Protein AF-A0A2V2BWN9-F1 (afdb_monomer_lite)

Foldseek 3Di:
DDDDDDDDDDDDPPDPPPLDELVRLLVVLVVQVVVDDVSNLVSLVVNLVSLQVNLVVVQPDPVLLALDDDSSLVNVLSSLVSVRDHDHALSSVLSSHLLSSLLVVCVVPVCVLVVCVVVQVAGPNDHDDLCSNLSNCLSNVVLVCLLPRDLVNLPDPCPVVPSVVSLLVSLVVDPPLVSSLSSLVSNLVSCVVVVPCVVVNVSSVVSNVVSVVVVVVVVVVD

pLDDT: mean 84.91, std 15.5, range [30.23, 97.94]

Sequence (222 aa):
MKKIISIISALAIAAGAFAKNITELRTEFEVEYKKGWSETVAFMNANSADIKAAWDSYKTTADAKKSDYILDRRIFSIAYCAGQELTGSDWVLCCLHTETWARAKIADNPTFYDELKAGGWVVEGNKMTQSQISSAAYAAKDFNYFESAPVEAYDFYWGNGEVFRFFASNLLAMADVSKAKEICNKIETSLLLRGNKESTLKQVQGLSKALTARLLDAKLAK

Secondary structure (DSSP, 8-state):
---------S----S---PPPHHHHHHHHHHHHTT-HHHHHHHHHHTHHHHHHHHHHHTTSSGGG--S--HHHHHHHHHHHTT------HHHHHHH-HHHHHHHHHHH-TTHHHHHHHTTSEETTEEPPHHHHHHHHHHHT-TTHHHH--GGGG----TTSHHHHHHHHHHHH-S-HHHHHHHHHHHHHHHHHH-S-HHHHHHHHHHHHHHHHHHHHHHHT-

Structure (mmCIF, N/CA/C/O backbone):
data_AF-A0A2V2BWN9-F1
#
_entry.id   AF-A0A2V2BWN9-F1
#
loop_
_atom_site.group_PDB
_atom_site.id
_atom_site.type_symbol
_atom_site.label_atom_id
_atom_site.label_alt_id
_atom_site.label_comp_id
_atom_site.label_asym_id
_atom_site.label_entity_id
_at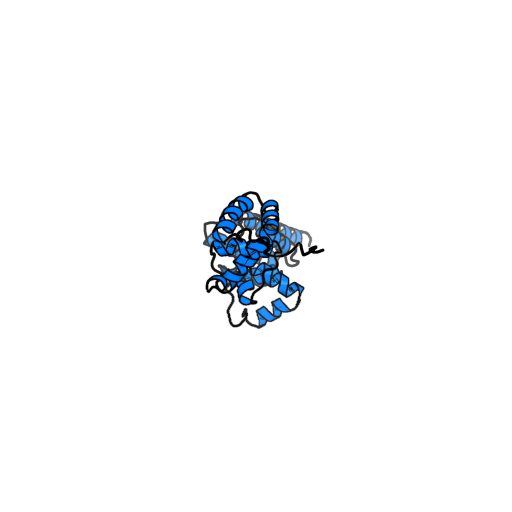om_site.label_seq_id
_atom_site.pdbx_PDB_ins_code
_atom_site.Cartn_x
_atom_site.Cartn_y
_atom_site.Cartn_z
_atom_site.occupancy
_atom_site.B_iso_or_equiv
_atom_site.auth_seq_id
_atom_site.auth_comp_id
_atom_site.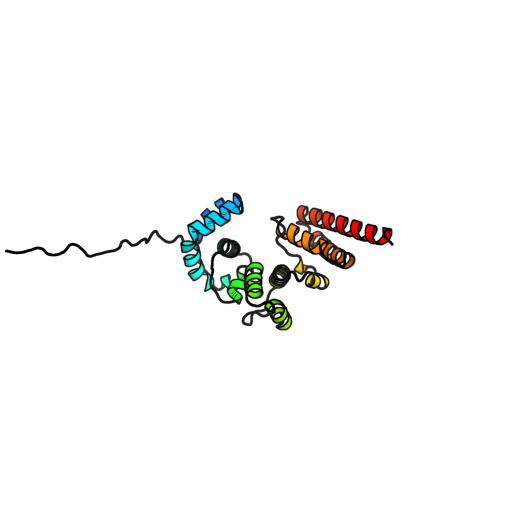auth_asym_id
_atom_site.auth_atom_id
_atom_site.pdbx_PDB_model_num
ATOM 1 N N . MET A 1 1 ? 13.976 -2.192 -75.717 1.00 31.59 1 MET A N 1
ATOM 2 C CA . MET A 1 1 ? 14.093 -3.389 -74.851 1.00 31.59 1 MET A CA 1
ATOM 3 C C . MET A 1 1 ? 14.677 -2.980 -73.510 1.00 31.59 1 MET A C 1
ATOM 5 O O . MET A 1 1 ? 15.777 -2.458 -73.533 1.00 31.59 1 MET A O 1
ATOM 9 N N . LYS A 1 2 ? 13.971 -3.308 -72.411 1.00 30.23 2 LYS A N 1
ATOM 10 C CA . LYS A 1 2 ? 14.479 -3.529 -71.035 1.00 30.23 2 LYS A CA 1
ATOM 11 C C . LYS A 1 2 ? 15.130 -2.287 -70.370 1.00 30.23 2 LYS A C 1
ATOM 13 O O . LYS A 1 2 ? 16.108 -1.766 -70.868 1.00 30.23 2 LYS A O 1
ATOM 18 N N . LYS A 1 3 ? 14.704 -1.787 -69.206 1.00 33.59 3 LYS A N 1
ATOM 19 C CA . LYS A 1 3 ? 14.308 -2.497 -67.981 1.00 33.59 3 LYS A CA 1
ATOM 20 C C . LYS A 1 3 ? 13.380 -1.614 -67.127 1.00 33.59 3 LYS A C 1
ATOM 22 O O . LYS A 1 3 ? 13.782 -0.543 -66.695 1.00 33.59 3 LYS A O 1
ATOM 27 N N . ILE A 1 4 ? 12.179 -2.112 -66.844 1.00 44.72 4 ILE A N 1
ATOM 28 C CA . ILE A 1 4 ? 11.457 -1.835 -65.597 1.00 44.72 4 ILE A CA 1
ATOM 29 C C . ILE A 1 4 ? 12.029 -2.829 -64.591 1.00 44.72 4 ILE A C 1
ATOM 31 O O . ILE A 1 4 ? 11.791 -4.012 -64.806 1.00 44.72 4 ILE A O 1
ATOM 35 N N . ILE A 1 5 ? 12.773 -2.400 -63.562 1.00 41.50 5 ILE A N 1
ATOM 36 C CA . ILE A 1 5 ? 13.029 -3.205 -62.349 1.00 41.50 5 ILE A CA 1
ATOM 37 C C . ILE A 1 5 ? 13.190 -2.276 -61.126 1.00 41.50 5 ILE A C 1
ATOM 39 O O . ILE A 1 5 ? 14.210 -1.614 -60.966 1.00 41.50 5 ILE A O 1
ATOM 43 N N . SER A 1 6 ? 12.138 -2.293 -60.305 1.00 38.19 6 SER A N 1
ATOM 44 C CA . SER A 1 6 ? 12.091 -2.291 -58.832 1.00 38.19 6 SER A CA 1
ATOM 45 C C . SER A 1 6 ? 12.644 -1.114 -58.017 1.00 38.19 6 SER A C 1
ATOM 47 O O . SER A 1 6 ? 13.818 -1.045 -57.666 1.00 38.19 6 SER A O 1
ATOM 49 N N . ILE A 1 7 ? 11.695 -0.287 -57.568 1.00 43.75 7 ILE A N 1
ATOM 50 C CA . ILE A 1 7 ? 11.684 0.339 -56.238 1.00 43.75 7 ILE A CA 1
ATOM 51 C C . ILE A 1 7 ? 11.622 -0.782 -55.177 1.00 43.75 7 ILE A C 1
ATOM 53 O O . ILE A 1 7 ? 11.060 -1.845 -55.442 1.00 43.75 7 ILE A O 1
ATOM 57 N N . ILE A 1 8 ? 12.106 -0.478 -53.966 1.00 45.78 8 ILE A N 1
ATOM 58 C CA . ILE A 1 8 ? 12.032 -1.243 -52.706 1.00 45.78 8 ILE A CA 1
ATOM 59 C C . ILE A 1 8 ? 13.224 -2.182 -52.477 1.00 45.78 8 ILE A C 1
ATOM 61 O O . ILE A 1 8 ? 13.239 -3.313 -52.957 1.00 45.78 8 ILE A O 1
ATOM 65 N N . SER A 1 9 ? 14.179 -1.738 -51.648 1.00 37.38 9 SER A N 1
ATOM 66 C CA . SER A 1 9 ? 14.534 -2.395 -50.372 1.00 37.38 9 SER A CA 1
ATOM 67 C C . SER A 1 9 ? 15.753 -1.757 -49.696 1.00 37.38 9 SER A C 1
ATOM 69 O O . SER A 1 9 ? 16.689 -1.343 -50.370 1.00 37.38 9 SER A O 1
ATOM 71 N N . ALA A 1 10 ? 15.738 -1.832 -48.360 1.00 39.84 10 ALA A N 1
ATOM 72 C CA . ALA A 1 10 ? 16.801 -1.568 -47.383 1.00 39.84 10 ALA A CA 1
ATOM 73 C C . ALA A 1 10 ? 16.927 -0.108 -46.908 1.00 39.84 10 ALA A C 1
ATOM 75 O O . ALA A 1 10 ? 17.304 0.775 -47.660 1.00 39.84 10 ALA A O 1
ATOM 76 N N . LEU A 1 11 ? 16.662 0.239 -45.653 1.00 41.25 11 LEU A N 1
ATOM 77 C CA . LEU A 1 11 ? 16.298 -0.529 -44.467 1.00 41.25 11 LEU A CA 1
ATOM 78 C C . LEU A 1 11 ? 15.526 0.437 -43.573 1.00 41.25 11 LEU A C 1
ATOM 80 O O . LEU A 1 11 ? 15.868 1.614 -43.471 1.00 41.25 11 LEU A O 1
ATOM 84 N N . ALA A 1 12 ? 14.486 -0.083 -42.941 1.00 40.97 12 ALA A N 1
ATOM 85 C CA . ALA A 1 12 ? 13.791 0.565 -41.857 1.00 40.97 12 ALA A CA 1
ATOM 86 C C . ALA A 1 12 ? 14.796 1.144 -40.844 1.00 40.97 12 ALA A C 1
ATOM 88 O O . ALA A 1 12 ? 15.318 0.427 -39.995 1.00 40.97 12 ALA A O 1
ATOM 89 N N . ILE A 1 13 ? 14.985 2.462 -40.869 1.00 42.56 13 ILE A N 1
ATOM 90 C CA . ILE A 1 13 ? 15.255 3.230 -39.653 1.00 42.56 13 ILE A CA 1
ATOM 91 C C . ILE A 1 13 ? 13.907 3.270 -38.918 1.00 42.56 13 ILE A C 1
ATOM 93 O O . ILE A 1 13 ? 13.234 4.292 -38.826 1.00 42.56 13 ILE A O 1
ATOM 97 N N . ALA A 1 14 ? 13.420 2.089 -38.534 1.00 39.25 14 ALA A N 1
ATOM 98 C CA . ALA A 1 14 ? 12.237 1.941 -37.717 1.00 39.25 14 ALA A CA 1
ATOM 99 C C . ALA A 1 14 ? 12.602 2.505 -36.356 1.00 39.25 14 ALA A C 1
ATOM 101 O O . ALA A 1 14 ? 13.405 1.890 -35.669 1.00 39.25 14 ALA A O 1
ATOM 102 N N . ALA A 1 15 ? 12.052 3.674 -36.024 1.00 38.78 15 ALA A N 1
ATOM 103 C CA . ALA A 1 15 ? 11.622 4.071 -34.683 1.00 38.78 15 ALA A CA 1
ATOM 104 C C . ALA A 1 15 ? 12.547 3.728 -33.494 1.00 38.78 15 ALA A C 1
ATOM 106 O O . ALA A 1 15 ? 12.084 3.632 -32.365 1.00 38.78 15 ALA A O 1
ATOM 107 N N . GLY A 1 16 ? 13.853 3.602 -33.715 1.00 41.16 16 GLY A N 1
ATOM 108 C CA . GLY A 1 16 ? 14.875 3.553 -32.683 1.00 41.16 16 GLY A CA 1
ATOM 109 C C . GLY A 1 16 ? 15.192 4.970 -32.237 1.00 41.16 16 GLY A C 1
ATOM 110 O O . GLY A 1 16 ? 16.346 5.385 -32.279 1.00 41.16 16 GLY A O 1
ATOM 111 N N . ALA A 1 17 ? 14.167 5.743 -31.866 1.00 47.19 17 ALA A N 1
ATOM 112 C CA . ALA A 1 17 ? 14.401 6.793 -30.891 1.00 47.19 17 ALA A CA 1
ATOM 113 C C . ALA A 1 17 ? 15.008 6.062 -29.689 1.00 47.19 17 ALA A C 1
ATOM 115 O O . ALA A 1 17 ? 14.414 5.094 -29.220 1.00 47.19 17 ALA A O 1
ATOM 116 N N . PHE A 1 18 ? 16.242 6.405 -29.316 1.00 58.59 18 PHE A N 1
ATOM 117 C CA . PHE A 1 18 ? 16.955 5.760 -28.216 1.00 58.59 18 PHE A CA 1
ATOM 118 C C . PHE A 1 18 ? 16.006 5.663 -27.019 1.00 58.59 18 PHE A C 1
ATOM 120 O O . PHE A 1 18 ? 15.616 6.697 -26.481 1.00 58.59 18 PHE A O 1
ATOM 127 N N . ALA A 1 19 ? 15.573 4.442 -26.678 1.00 72.69 19 ALA A N 1
ATOM 128 C CA . ALA A 1 19 ? 14.660 4.233 -25.565 1.00 72.69 19 ALA A CA 1
ATOM 129 C C . ALA A 1 19 ? 15.308 4.843 -24.324 1.00 72.69 19 ALA A C 1
ATOM 131 O O . ALA A 1 19 ? 16.474 4.542 -24.033 1.00 72.69 19 ALA A O 1
ATOM 132 N N . LYS A 1 20 ? 14.588 5.738 -23.644 1.00 84.31 20 LYS A N 1
ATOM 133 C CA . LYS A 1 20 ? 15.157 6.472 -22.511 1.00 84.31 20 LYS A CA 1
ATOM 134 C C . LYS A 1 20 ? 15.629 5.479 -21.459 1.00 84.31 20 LYS A C 1
ATOM 136 O O . LYS A 1 20 ? 14.907 4.555 -21.082 1.00 84.31 20 LYS A O 1
ATOM 141 N N . ASN A 1 21 ? 16.838 5.677 -20.951 1.00 84.62 21 ASN A N 1
ATOM 142 C CA . ASN A 1 21 ? 17.317 4.882 -19.831 1.00 84.62 21 ASN A CA 1
ATOM 143 C C . ASN A 1 21 ? 16.660 5.347 -18.516 1.00 84.62 21 ASN A C 1
ATOM 145 O O . ASN A 1 21 ? 16.065 6.424 -18.426 1.00 84.62 21 ASN A O 1
ATOM 149 N N . ILE A 1 22 ? 16.796 4.546 -17.455 1.00 86.56 22 ILE A N 1
ATOM 150 C CA . ILE A 1 22 ? 16.167 4.840 -16.157 1.00 86.56 22 ILE A CA 1
ATOM 151 C C . ILE A 1 22 ? 16.615 6.181 -15.552 1.00 86.56 22 ILE A C 1
ATOM 153 O O . ILE A 1 22 ? 15.833 6.843 -14.874 1.00 86.56 22 ILE A O 1
ATOM 157 N N . THR A 1 23 ? 17.846 6.622 -15.826 1.00 88.81 23 THR A N 1
ATOM 158 C CA . THR A 1 23 ? 18.367 7.903 -15.329 1.00 88.81 23 THR A CA 1
ATOM 159 C C . THR A 1 23 ? 17.692 9.088 -16.020 1.00 88.81 23 THR A C 1
ATOM 161 O O . THR A 1 23 ? 17.335 10.057 -15.345 1.00 88.81 23 THR A O 1
ATOM 164 N N . GLU A 1 24 ? 17.485 9.010 -17.335 1.00 90.12 24 GLU A N 1
ATOM 165 C CA . GLU A 1 24 ? 16.758 10.022 -18.114 1.00 90.12 24 GLU A CA 1
ATOM 166 C C . GLU A 1 24 ? 15.295 10.094 -17.671 1.00 90.12 24 GLU A C 1
ATOM 168 O O . GLU A 1 24 ? 14.830 11.153 -17.246 1.00 90.12 24 GLU A O 1
ATOM 173 N N . LEU A 1 25 ? 14.611 8.943 -17.647 1.00 91.75 25 LEU A N 1
ATOM 174 C CA . LEU A 1 25 ? 13.216 8.842 -17.216 1.00 91.75 25 LEU A CA 1
ATOM 175 C C . LEU A 1 25 ? 13.004 9.405 -15.811 1.00 91.75 25 LEU A C 1
ATOM 177 O O . LEU A 1 25 ? 12.076 10.177 -15.588 1.00 91.75 25 LEU A O 1
ATOM 181 N N . ARG A 1 26 ? 13.878 9.057 -14.862 1.00 90.50 26 ARG A N 1
ATOM 182 C CA . ARG A 1 26 ? 13.822 9.564 -13.486 1.00 90.50 26 ARG A CA 1
ATOM 183 C C . ARG A 1 26 ? 13.964 11.084 -13.431 1.00 90.50 26 ARG A C 1
ATOM 185 O O . ARG A 1 26 ? 13.270 11.733 -12.655 1.00 90.50 26 ARG A O 1
ATOM 192 N N . THR A 1 27 ? 14.885 11.645 -14.208 1.00 91.31 27 THR A N 1
ATOM 193 C CA . THR A 1 27 ? 15.180 13.084 -14.167 1.00 91.31 27 THR A CA 1
ATOM 194 C C . THR A 1 27 ? 13.976 13.895 -14.636 1.00 91.31 27 THR A C 1
ATOM 196 O O . THR A 1 27 ? 13.589 14.858 -13.977 1.00 91.31 27 THR A O 1
ATOM 199 N N . GLU A 1 28 ? 13.344 13.469 -15.728 1.00 93.44 28 GLU A N 1
ATOM 200 C CA . GLU A 1 28 ? 12.110 14.082 -16.223 1.00 93.44 28 GLU A CA 1
ATOM 201 C C . GLU A 1 28 ? 10.931 13.835 -15.271 1.00 93.44 28 GLU A C 1
ATOM 203 O O . GLU A 1 28 ? 10.187 14.762 -14.946 1.00 93.44 28 GLU A O 1
ATOM 208 N N . PHE A 1 29 ? 10.809 12.612 -14.745 1.00 93.31 29 PHE A N 1
ATOM 209 C CA . PHE A 1 29 ? 9.775 12.245 -13.781 1.00 93.31 29 PHE A CA 1
ATOM 210 C C . PHE A 1 29 ? 9.767 13.162 -12.553 1.00 93.31 29 PHE A C 1
ATOM 212 O O . PHE A 1 29 ? 8.701 13.604 -12.140 1.00 93.31 29 PHE A O 1
ATOM 219 N N . GLU A 1 30 ? 10.923 13.489 -11.970 1.00 90.81 30 GLU A N 1
ATOM 220 C CA . GLU A 1 30 ? 10.976 14.351 -10.779 1.00 90.81 30 GLU A CA 1
ATOM 221 C C . GLU A 1 30 ? 10.488 15.785 -11.049 1.00 90.81 30 GLU A C 1
ATOM 223 O O . GLU A 1 30 ? 10.032 16.464 -10.125 1.00 90.81 30 GLU A O 1
ATOM 228 N N . VAL A 1 31 ? 10.573 16.263 -12.295 1.00 93.38 31 VAL A N 1
ATOM 229 C CA . VAL A 1 31 ? 10.015 17.563 -12.695 1.00 93.38 31 VAL A CA 1
ATOM 230 C C . VAL A 1 31 ? 8.495 17.481 -12.762 1.00 93.38 31 VAL A C 1
ATOM 232 O O . VAL A 1 31 ? 7.816 18.323 -12.176 1.00 93.38 31 VAL A O 1
ATOM 235 N N . GLU A 1 32 ? 7.959 16.460 -13.429 1.00 92.75 32 GLU A N 1
ATOM 236 C CA . GLU A 1 32 ? 6.511 16.294 -13.599 1.00 92.75 32 GLU A CA 1
ATOM 237 C C . GLU A 1 32 ? 5.811 15.920 -12.286 1.00 92.75 32 GLU A C 1
ATOM 239 O O . GLU A 1 32 ? 4.758 16.469 -11.967 1.00 92.75 32 GLU A O 1
ATOM 244 N N . TYR A 1 33 ? 6.442 15.088 -11.452 1.00 88.31 33 TYR A N 1
ATOM 245 C CA . TYR A 1 33 ? 5.910 14.696 -10.146 1.00 88.31 33 TYR A CA 1
ATOM 246 C C . TYR A 1 33 ? 5.657 15.896 -9.227 1.00 88.31 33 TYR A C 1
ATOM 248 O O . TYR A 1 33 ? 4.692 15.916 -8.463 1.00 88.31 33 TYR A O 1
ATOM 256 N N . LYS A 1 34 ? 6.502 16.931 -9.307 1.00 90.00 34 LYS A N 1
ATOM 257 C CA . LYS A 1 34 ? 6.344 18.161 -8.514 1.00 90.00 34 LYS A CA 1
ATOM 258 C C . LYS A 1 34 ? 5.164 19.023 -8.958 1.00 90.00 34 LYS A C 1
ATOM 260 O O . LYS A 1 34 ? 4.723 19.856 -8.171 1.00 90.00 34 LYS A O 1
ATOM 265 N N . LYS A 1 35 ? 4.674 18.856 -10.190 1.00 89.81 35 LYS A N 1
ATOM 266 C CA . LYS A 1 35 ? 3.540 19.629 -10.718 1.00 89.81 35 LYS A CA 1
ATOM 267 C C . LYS A 1 35 ? 2.197 19.092 -10.227 1.00 89.81 35 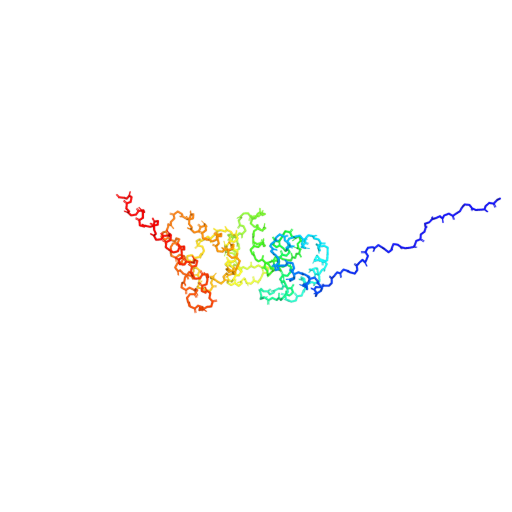LYS A C 1
ATOM 269 O O . LYS A 1 35 ? 1.269 19.875 -10.062 1.00 89.81 35 LYS A O 1
ATOM 274 N N . GLY A 1 36 ? 2.123 17.797 -9.918 1.00 86.00 36 GLY A N 1
ATOM 275 C CA . GLY A 1 36 ? 0.922 17.163 -9.385 1.00 86.00 36 GLY A CA 1
ATOM 276 C C . GLY A 1 36 ? 0.612 15.820 -10.036 1.00 86.00 36 GLY A C 1
ATOM 277 O O . GLY A 1 36 ? 1.324 15.337 -10.918 1.00 86.00 36 GLY A O 1
ATOM 278 N N . TRP A 1 37 ? -0.467 15.184 -9.570 1.00 88.19 37 TRP A N 1
ATOM 279 C CA . TRP A 1 37 ? -0.854 13.844 -10.022 1.00 88.19 37 TRP A CA 1
ATOM 280 C C . TRP A 1 37 ? -1.280 13.807 -11.494 1.00 88.19 37 TRP A C 1
ATOM 282 O O . TRP A 1 37 ? -0.937 12.864 -12.200 1.00 88.19 37 TRP A O 1
ATOM 292 N N . SER A 1 38 ? -1.977 14.838 -11.979 1.00 90.81 38 SER A N 1
ATOM 293 C CA . SER A 1 38 ? -2.445 14.901 -13.371 1.00 90.81 38 SER A CA 1
ATOM 294 C C . SER A 1 38 ? -1.273 14.893 -14.358 1.00 90.81 38 SER A C 1
ATOM 296 O O . SER A 1 38 ? -1.225 14.077 -15.278 1.00 90.81 38 SER A O 1
ATOM 298 N N . GLU A 1 39 ? -0.279 15.744 -14.117 1.00 94.12 39 GLU A N 1
ATOM 299 C CA . GLU A 1 39 ? 0.950 15.850 -14.903 1.00 94.12 39 GLU A CA 1
ATOM 300 C C . GLU A 1 39 ? 1.795 14.580 -14.774 1.00 94.12 39 GLU A C 1
ATOM 302 O O . GLU A 1 39 ? 2.339 14.094 -15.764 1.00 94.12 39 GLU A O 1
ATOM 307 N N . THR A 1 40 ? 1.830 13.983 -13.578 1.00 92.25 40 THR A N 1
ATOM 308 C CA . THR A 1 40 ? 2.482 12.688 -13.349 1.00 92.25 40 THR A CA 1
ATOM 309 C C . THR A 1 40 ? 1.875 11.600 -14.231 1.00 92.25 40 THR A C 1
ATOM 311 O O . THR A 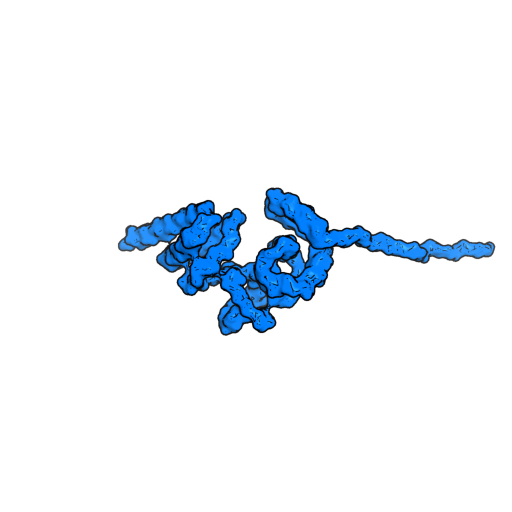1 40 ? 2.605 10.908 -14.934 1.00 92.25 40 THR A O 1
ATOM 314 N N . VAL A 1 41 ? 0.548 11.446 -14.233 1.00 92.50 41 VAL A N 1
ATOM 315 C CA . VAL A 1 41 ? -0.143 10.433 -15.046 1.00 92.50 41 VAL A CA 1
ATOM 316 C C . VAL A 1 41 ? 0.057 10.702 -16.537 1.00 92.50 41 VAL A C 1
ATOM 318 O O . VAL A 1 41 ? 0.338 9.770 -17.292 1.00 92.50 41 VAL A O 1
ATOM 321 N N . ALA A 1 42 ? -0.019 11.966 -16.967 1.00 94.81 42 ALA A N 1
ATOM 322 C CA . ALA A 1 42 ? 0.252 12.346 -18.351 1.00 94.81 42 ALA A CA 1
ATOM 323 C C . ALA A 1 42 ? 1.676 11.950 -18.777 1.00 94.81 42 ALA A C 1
ATOM 325 O O . ALA A 1 42 ? 1.854 11.362 -19.845 1.00 94.81 42 ALA A O 1
ATOM 326 N N . PHE A 1 43 ? 2.671 12.185 -17.918 1.00 95.31 43 PHE A N 1
ATOM 327 C CA . PHE A 1 43 ? 4.048 11.751 -18.141 1.00 95.31 43 PHE A CA 1
ATOM 328 C C . PHE A 1 43 ? 4.171 10.224 -18.230 1.00 95.31 43 PHE A C 1
ATOM 330 O O . PHE A 1 43 ? 4.810 9.727 -19.160 1.00 95.31 43 PHE A O 1
ATOM 337 N N . MET A 1 44 ? 3.541 9.474 -17.315 1.00 95.31 44 MET A N 1
ATOM 338 C CA . MET A 1 44 ? 3.569 8.002 -17.340 1.00 95.31 44 MET A CA 1
ATOM 339 C C . MET A 1 44 ? 2.984 7.447 -18.638 1.00 95.31 44 MET A C 1
ATOM 341 O O . MET A 1 44 ? 3.551 6.534 -19.232 1.00 95.31 44 MET A O 1
ATOM 345 N N . ASN A 1 45 ? 1.878 8.027 -19.105 1.00 94.88 45 ASN A N 1
ATOM 346 C CA . ASN A 1 45 ? 1.231 7.618 -20.348 1.00 94.88 45 ASN A CA 1
ATOM 347 C C . ASN A 1 45 ? 2.091 7.954 -21.573 1.00 94.88 45 ASN A C 1
ATOM 349 O O . ASN A 1 45 ? 2.255 7.110 -22.452 1.00 94.88 45 ASN A O 1
ATOM 353 N N . ALA A 1 46 ? 2.680 9.154 -21.615 1.00 95.12 46 ALA A N 1
ATOM 354 C CA . ALA A 1 46 ? 3.529 9.593 -22.722 1.00 95.12 46 ALA A CA 1
ATOM 355 C C . ALA A 1 46 ? 4.831 8.781 -22.846 1.00 95.12 46 ALA A C 1
ATOM 357 O O . ALA A 1 46 ? 5.332 8.607 -23.952 1.00 95.12 46 ALA A O 1
ATOM 358 N N . ASN A 1 47 ? 5.355 8.259 -21.731 1.00 95.25 47 ASN A N 1
ATOM 359 C CA . ASN A 1 47 ? 6.609 7.496 -21.681 1.00 95.25 47 ASN A CA 1
ATOM 360 C C . ASN A 1 47 ? 6.384 5.993 -21.414 1.00 95.25 47 ASN A C 1
ATOM 362 O O . ASN A 1 47 ? 7.308 5.294 -21.004 1.00 95.25 47 ASN A O 1
ATOM 366 N N . SER A 1 48 ? 5.169 5.474 -21.635 1.00 93.88 48 SER A N 1
ATOM 367 C CA . SER A 1 48 ? 4.792 4.092 -21.284 1.00 93.88 48 SER A CA 1
ATOM 368 C C . SER A 1 48 ? 5.743 3.038 -21.866 1.00 93.88 48 SER A C 1
ATOM 370 O O . SER A 1 48 ? 6.163 2.121 -21.159 1.00 93.88 48 SER A O 1
ATOM 372 N N . ALA A 1 49 ? 6.126 3.182 -23.139 1.00 93.00 49 ALA A N 1
ATOM 373 C CA . ALA A 1 49 ? 7.023 2.243 -23.812 1.00 93.00 49 ALA A CA 1
ATOM 374 C C . ALA A 1 49 ? 8.429 2.229 -23.186 1.00 93.00 49 ALA A C 1
ATOM 376 O O . ALA A 1 49 ? 8.950 1.155 -22.882 1.00 93.00 49 ALA A O 1
ATOM 377 N N . ASP A 1 50 ? 9.005 3.406 -22.930 1.00 94.19 50 ASP A N 1
ATOM 378 C CA . ASP A 1 50 ? 10.321 3.539 -22.297 1.00 94.19 50 ASP A CA 1
ATOM 379 C C . ASP A 1 50 ? 10.307 3.004 -20.860 1.00 94.19 50 ASP A C 1
ATOM 381 O O . ASP A 1 50 ? 11.206 2.270 -20.450 1.00 94.19 50 ASP A O 1
ATOM 385 N N . ILE A 1 51 ? 9.248 3.306 -20.100 1.00 94.88 51 ILE A N 1
ATOM 386 C CA . ILE A 1 51 ? 9.066 2.804 -18.733 1.00 94.88 51 ILE A CA 1
ATOM 387 C C . ILE A 1 51 ? 8.983 1.277 -18.728 1.00 94.88 51 ILE A C 1
ATOM 389 O O . ILE A 1 51 ? 9.623 0.644 -17.890 1.00 94.88 51 ILE A O 1
ATOM 393 N N . LYS A 1 52 ? 8.236 0.671 -19.660 1.00 94.25 52 LYS A N 1
ATOM 394 C CA . LYS A 1 52 ? 8.135 -0.792 -19.787 1.00 94.25 52 LYS A CA 1
ATOM 395 C C . LYS A 1 52 ? 9.485 -1.422 -20.135 1.00 94.25 52 LYS A C 1
ATOM 397 O O . LYS A 1 52 ? 9.880 -2.386 -19.485 1.00 94.25 52 LYS A O 1
ATOM 402 N N . ALA A 1 53 ? 10.232 -0.839 -21.073 1.00 92.94 53 ALA A N 1
ATOM 403 C CA . ALA A 1 53 ? 11.568 -1.318 -21.429 1.00 92.94 53 ALA A CA 1
ATOM 404 C C . ALA A 1 53 ? 12.558 -1.225 -20.248 1.00 92.94 53 ALA A C 1
ATOM 406 O O . ALA A 1 53 ? 13.297 -2.172 -19.957 1.00 92.94 53 ALA A O 1
ATOM 407 N N . ALA A 1 54 ? 12.542 -0.106 -19.519 1.00 92.94 54 ALA A N 1
ATOM 408 C CA . ALA A 1 54 ? 13.356 0.073 -18.320 1.00 92.94 54 ALA A CA 1
ATOM 409 C C . ALA A 1 54 ? 12.936 -0.890 -17.194 1.00 92.94 54 ALA A C 1
ATOM 411 O O . ALA A 1 54 ? 13.792 -1.445 -16.499 1.00 92.94 54 ALA A O 1
ATOM 412 N N . TRP A 1 55 ? 11.634 -1.140 -17.042 1.00 94.88 55 TRP A N 1
ATOM 413 C CA . TRP A 1 55 ? 11.091 -2.090 -16.075 1.00 94.88 55 TRP A CA 1
ATOM 414 C C . TRP A 1 55 ? 11.519 -3.527 -16.374 1.00 94.88 55 TRP A C 1
ATOM 416 O O . TRP A 1 55 ? 11.928 -4.239 -15.459 1.00 94.88 55 TRP A O 1
ATOM 426 N N . ASP A 1 56 ? 11.491 -3.949 -17.639 1.00 93.25 56 ASP A N 1
ATOM 427 C CA . ASP A 1 56 ? 11.916 -5.294 -18.042 1.00 93.25 56 ASP A CA 1
ATOM 428 C C . ASP A 1 56 ? 13.373 -5.579 -17.671 1.00 93.25 56 ASP A C 1
ATOM 430 O O . ASP A 1 56 ? 13.706 -6.695 -17.269 1.00 93.25 56 ASP A O 1
ATOM 434 N N . SER A 1 57 ? 14.219 -4.549 -17.718 1.00 91.31 57 SER A N 1
ATOM 435 C CA . SER A 1 57 ? 15.592 -4.629 -17.217 1.00 91.31 57 SER A CA 1
ATOM 436 C C . SER A 1 57 ? 15.626 -4.660 -15.682 1.00 91.31 57 SER A C 1
ATOM 438 O O . SER A 1 57 ? 16.256 -5.534 -15.083 1.00 91.31 57 SER A O 1
ATOM 440 N N . TYR A 1 58 ? 14.907 -3.746 -15.023 1.00 92.25 58 TYR A N 1
ATOM 441 C CA . TYR A 1 58 ? 14.932 -3.585 -13.567 1.00 92.25 58 TYR A CA 1
ATOM 442 C C . TYR A 1 58 ? 14.363 -4.789 -12.801 1.00 92.25 58 TYR A C 1
ATOM 444 O O . TYR A 1 58 ? 14.944 -5.199 -11.795 1.00 92.25 58 TYR A O 1
ATOM 452 N N . LYS A 1 59 ? 13.268 -5.400 -13.269 1.00 94.12 59 LYS A N 1
ATOM 453 C CA . LYS A 1 59 ? 12.524 -6.456 -12.551 1.00 94.12 59 LYS A CA 1
ATOM 454 C C . LYS A 1 59 ? 13.321 -7.737 -12.289 1.00 94.12 59 LYS A C 1
ATOM 456 O O . LYS A 1 59 ? 12.924 -8.561 -11.469 1.00 94.12 59 LYS A O 1
ATOM 461 N N . THR A 1 60 ? 14.442 -7.908 -12.987 1.00 93.00 60 THR A N 1
ATOM 462 C CA . THR A 1 60 ? 15.349 -9.054 -12.830 1.00 93.00 60 THR A CA 1
ATOM 463 C C . THR A 1 60 ? 16.453 -8.812 -11.797 1.00 93.00 60 THR A C 1
ATOM 465 O O . THR A 1 60 ? 17.128 -9.754 -11.378 1.00 93.00 60 THR A O 1
ATOM 468 N N . THR A 1 61 ? 16.629 -7.567 -11.351 1.00 92.44 61 THR A N 1
ATOM 469 C CA . THR A 1 61 ? 17.667 -7.183 -10.389 1.00 92.44 61 THR A CA 1
ATOM 470 C C . THR A 1 61 ? 17.355 -7.684 -8.976 1.00 92.44 61 THR A C 1
ATOM 472 O O . THR A 1 61 ? 16.208 -7.959 -8.617 1.00 92.44 61 THR A O 1
ATOM 475 N N . ALA A 1 62 ? 18.386 -7.775 -8.131 1.00 92.19 62 ALA A N 1
ATOM 476 C CA . ALA A 1 62 ? 18.205 -8.086 -6.712 1.00 92.19 62 ALA A CA 1
ATOM 477 C C . ALA A 1 62 ? 17.405 -6.998 -5.974 1.00 92.19 62 ALA A C 1
ATOM 479 O O . ALA A 1 62 ? 16.703 -7.293 -5.008 1.00 92.19 62 ALA A O 1
ATOM 480 N N . ASP A 1 63 ? 17.491 -5.752 -6.437 1.00 91.06 63 ASP A N 1
ATOM 481 C CA . ASP A 1 63 ? 16.822 -4.610 -5.819 1.00 91.06 63 ASP A CA 1
ATOM 482 C C . ASP A 1 63 ? 15.312 -4.605 -6.065 1.00 91.06 63 ASP A C 1
ATOM 484 O O . ASP A 1 63 ? 14.556 -4.219 -5.175 1.00 91.06 63 ASP A O 1
ATOM 488 N N . ALA A 1 64 ? 14.850 -5.139 -7.200 1.00 92.38 64 ALA A N 1
ATOM 489 C CA . ALA A 1 64 ? 13.423 -5.323 -7.467 1.00 92.38 64 ALA A CA 1
ATOM 490 C C . ALA A 1 64 ? 12.731 -6.288 -6.482 1.00 92.38 64 ALA A C 1
ATOM 492 O O . ALA A 1 64 ? 11.508 -6.286 -6.371 1.00 92.38 64 ALA A O 1
ATOM 493 N N . LYS A 1 65 ? 13.507 -7.101 -5.751 1.00 91.69 65 LYS A N 1
ATOM 494 C CA . LYS A 1 65 ? 13.021 -8.068 -4.750 1.00 91.69 65 LYS A CA 1
ATOM 495 C C . LYS A 1 65 ? 13.081 -7.536 -3.316 1.00 91.69 65 LYS A C 1
ATOM 497 O O . LYS A 1 65 ? 12.866 -8.302 -2.378 1.00 91.69 65 LYS A O 1
ATOM 502 N N . LYS A 1 66 ? 13.411 -6.254 -3.136 1.00 89.44 66 LYS A N 1
ATOM 503 C CA . LYS A 1 66 ? 13.463 -5.573 -1.838 1.00 89.44 66 LYS A CA 1
ATOM 504 C C . LYS A 1 66 ? 12.333 -4.555 -1.749 1.00 89.44 66 LYS A C 1
ATOM 506 O O . LYS A 1 66 ? 11.973 -3.935 -2.747 1.00 89.44 66 LYS A O 1
ATOM 511 N N . SER A 1 67 ? 11.804 -4.343 -0.545 1.00 79.50 67 SER A N 1
ATOM 512 C CA . SER A 1 67 ? 10.780 -3.324 -0.266 1.00 79.50 67 SER A CA 1
ATOM 513 C C . SER A 1 67 ? 11.360 -1.956 0.122 1.00 79.50 67 SER A C 1
ATOM 515 O O . SER A 1 67 ? 10.626 -0.970 0.175 1.00 79.50 67 SER A O 1
ATOM 517 N N . ASP A 1 68 ? 12.673 -1.847 0.333 1.00 81.06 68 ASP A N 1
ATOM 518 C CA . ASP A 1 68 ? 13.329 -0.609 0.784 1.00 81.06 68 ASP A CA 1
ATOM 519 C C . ASP A 1 68 ? 13.293 0.486 -0.271 1.00 81.06 68 ASP A C 1
ATOM 521 O O . ASP A 1 68 ? 13.455 0.198 -1.453 1.00 81.06 68 ASP A O 1
ATOM 525 N N . TYR A 1 69 ? 13.089 1.742 0.130 1.00 76.12 69 TYR A N 1
ATOM 526 C CA . TYR A 1 69 ? 13.056 2.854 -0.818 1.00 76.12 69 TYR A CA 1
ATOM 527 C C . TYR A 1 69 ? 14.354 2.935 -1.631 1.00 76.12 69 TYR A C 1
ATOM 529 O O . TYR A 1 69 ? 15.437 3.132 -1.085 1.00 76.12 69 TYR A O 1
ATOM 537 N N . ILE A 1 70 ? 14.216 2.839 -2.953 1.00 82.12 70 ILE A N 1
ATOM 538 C CA . ILE A 1 70 ? 15.287 3.064 -3.920 1.00 82.12 70 ILE A CA 1
ATOM 539 C C . ILE A 1 70 ? 14.772 4.090 -4.916 1.00 82.12 70 ILE A C 1
ATOM 541 O O . ILE A 1 70 ? 13.648 3.977 -5.411 1.00 82.12 70 ILE A O 1
ATOM 545 N N . LEU A 1 71 ? 15.602 5.088 -5.207 1.00 80.50 71 LEU A N 1
ATOM 546 C CA . LEU A 1 71 ? 15.226 6.216 -6.051 1.00 80.50 71 LEU A CA 1
ATOM 547 C C . LEU A 1 71 ? 14.709 5.758 -7.426 1.00 80.50 71 LEU A C 1
ATOM 549 O O . LEU A 1 71 ? 13.652 6.202 -7.863 1.00 80.50 71 LEU A O 1
ATOM 553 N N . ASP A 1 72 ? 15.394 4.802 -8.051 1.00 84.06 72 ASP A N 1
ATOM 554 C CA . ASP A 1 72 ? 15.017 4.269 -9.366 1.00 84.06 72 ASP A CA 1
ATOM 555 C C . ASP A 1 72 ? 13.720 3.454 -9.332 1.00 84.06 72 ASP A C 1
ATOM 557 O O . ASP A 1 72 ? 12.999 3.395 -10.321 1.00 84.06 72 ASP A O 1
ATOM 561 N N . ARG A 1 73 ? 13.354 2.872 -8.183 1.00 88.81 73 ARG A N 1
ATOM 562 C CA . ARG A 1 73 ? 12.091 2.133 -8.052 1.00 88.81 73 ARG A CA 1
ATOM 563 C C . ARG A 1 73 ? 10.880 3.058 -8.085 1.00 88.81 73 ARG A C 1
ATOM 565 O O . ARG A 1 73 ? 9.790 2.636 -8.467 1.00 88.81 73 ARG A O 1
ATOM 572 N N . ARG A 1 74 ? 11.045 4.313 -7.656 1.00 89.44 74 ARG A N 1
ATOM 573 C CA . ARG A 1 74 ? 9.933 5.250 -7.467 1.00 89.44 74 ARG A CA 1
ATOM 574 C C . ARG A 1 74 ? 9.140 5.464 -8.751 1.00 89.44 74 ARG A C 1
ATOM 576 O O . ARG A 1 74 ? 7.917 5.397 -8.701 1.00 89.44 74 ARG A O 1
ATOM 583 N N . ILE A 1 75 ? 9.811 5.667 -9.883 1.00 92.81 75 ILE A N 1
ATOM 584 C CA . ILE A 1 75 ? 9.126 5.876 -11.163 1.00 92.81 75 ILE A CA 1
ATOM 585 C C . ILE A 1 75 ? 8.286 4.659 -11.559 1.00 92.81 75 ILE A C 1
ATOM 587 O O . ILE A 1 75 ? 7.133 4.825 -11.938 1.00 92.81 75 ILE A O 1
ATOM 591 N N . PHE A 1 76 ? 8.803 3.438 -11.386 1.00 94.62 76 PHE A N 1
ATOM 592 C CA . PHE A 1 76 ? 8.053 2.213 -11.671 1.00 94.62 76 PHE A CA 1
ATOM 593 C C . PHE A 1 76 ? 6.866 2.039 -10.724 1.00 94.62 76 PHE A C 1
ATOM 595 O O . PHE A 1 76 ? 5.780 1.662 -11.150 1.00 94.62 76 PHE A O 1
ATOM 602 N N . SER A 1 77 ? 7.063 2.346 -9.441 1.00 93.12 77 SER A N 1
ATOM 603 C CA . SER A 1 77 ? 6.015 2.270 -8.424 1.00 93.12 77 SER A CA 1
ATOM 604 C C . SER A 1 77 ? 4.859 3.215 -8.765 1.00 93.12 77 SER A C 1
ATOM 606 O O . SER A 1 77 ? 3.700 2.810 -8.787 1.00 93.12 77 SER A O 1
ATOM 608 N N . ILE A 1 78 ? 5.181 4.456 -9.143 1.00 92.50 78 ILE A N 1
ATOM 609 C CA . ILE A 1 78 ? 4.191 5.450 -9.558 1.00 92.50 78 ILE A CA 1
ATOM 610 C C . ILE A 1 78 ? 3.547 5.094 -10.900 1.00 92.50 78 ILE A C 1
ATOM 612 O O . ILE A 1 78 ? 2.335 5.237 -11.029 1.00 92.50 78 ILE A O 1
ATOM 616 N N . ALA A 1 79 ? 4.311 4.593 -11.873 1.00 94.69 79 ALA A N 1
ATOM 617 C CA . ALA A 1 79 ? 3.766 4.105 -13.136 1.00 94.69 79 ALA A CA 1
ATOM 618 C C . ALA A 1 79 ? 2.734 2.994 -12.898 1.00 94.69 79 ALA A C 1
ATOM 620 O O . ALA A 1 79 ? 1.639 3.041 -13.458 1.00 94.69 79 ALA A O 1
ATOM 621 N N . TYR A 1 80 ? 3.044 2.045 -12.012 1.00 94.94 80 TYR A N 1
ATOM 622 C CA . TYR A 1 80 ? 2.129 0.970 -11.645 1.00 94.94 80 TYR A CA 1
ATOM 623 C C . TYR A 1 80 ? 0.849 1.507 -10.987 1.00 94.94 80 TYR A C 1
ATOM 625 O O . TYR A 1 80 ? -0.252 1.128 -11.377 1.00 94.94 80 TYR A O 1
ATOM 633 N N . CYS A 1 81 ? 0.968 2.461 -10.058 1.00 91.56 81 CYS A N 1
ATOM 634 C CA . CYS A 1 81 ? -0.184 3.156 -9.467 1.00 91.56 81 CYS A CA 1
ATOM 635 C C . CYS A 1 81 ? -1.008 3.954 -10.483 1.00 91.56 81 CYS A C 1
ATOM 637 O O . CYS A 1 81 ? -2.225 4.040 -10.348 1.00 91.56 81 CYS A O 1
ATOM 639 N N . ALA A 1 82 ? -0.361 4.528 -11.498 1.00 91.25 82 ALA A N 1
ATOM 640 C CA . ALA A 1 82 ? -1.009 5.246 -12.592 1.00 91.25 82 ALA A CA 1
ATOM 641 C C . ALA A 1 82 ? -1.704 4.310 -13.602 1.00 91.25 82 ALA A C 1
ATOM 643 O O . ALA A 1 82 ? -2.268 4.790 -14.583 1.00 91.25 82 ALA A O 1
ATOM 644 N N . GLY A 1 83 ? -1.673 2.991 -13.375 1.00 91.31 83 GLY A N 1
ATOM 645 C CA . GLY A 1 83 ? -2.330 1.995 -14.219 1.00 91.31 83 GLY A CA 1
ATOM 646 C C . GLY A 1 83 ? -1.472 1.484 -15.374 1.00 91.31 83 GLY A C 1
ATOM 647 O O . GLY A 1 83 ? -2.000 0.835 -16.273 1.00 91.31 83 GLY A O 1
ATOM 648 N N . GLN A 1 84 ? -0.161 1.750 -15.381 1.00 93.75 84 GLN A N 1
ATOM 649 C CA . GLN A 1 84 ? 0.730 1.127 -16.358 1.00 93.75 84 GLN A CA 1
ATOM 650 C C . GLN A 1 84 ? 0.842 -0.375 -16.081 1.00 93.75 84 GLN A C 1
ATOM 652 O O . GLN A 1 84 ? 1.170 -0.797 -14.972 1.00 93.75 84 GLN A O 1
ATOM 657 N N . GLU A 1 85 ? 0.609 -1.184 -17.113 1.00 91.00 85 GLU A N 1
ATOM 658 C CA . GLU A 1 85 ? 0.735 -2.642 -17.055 1.00 91.00 85 GLU A CA 1
ATOM 659 C C . GLU A 1 85 ? 2.210 -3.060 -16.952 1.00 91.00 85 GLU A C 1
ATOM 661 O O . GLU A 1 85 ? 2.889 -3.284 -17.959 1.00 91.00 85 GLU A O 1
ATOM 666 N N . LEU A 1 86 ? 2.720 -3.144 -15.723 1.00 94.88 86 LEU A N 1
ATOM 667 C CA . LEU A 1 86 ? 4.044 -3.680 -15.419 1.00 94.88 86 L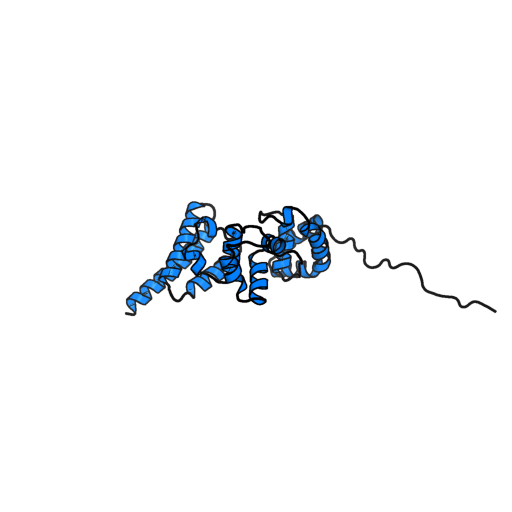EU A CA 1
ATOM 668 C C . LEU A 1 86 ? 3.923 -5.156 -15.026 1.00 94.88 86 LEU A C 1
ATOM 670 O O . LEU A 1 86 ? 3.177 -5.507 -14.116 1.00 94.88 86 LEU A O 1
ATOM 674 N N . THR A 1 87 ? 4.658 -6.030 -15.716 1.00 94.62 87 THR A N 1
ATOM 675 C CA . THR A 1 87 ? 4.600 -7.488 -15.506 1.00 94.62 87 THR A CA 1
ATOM 676 C C . THR A 1 87 ? 5.770 -7.982 -14.663 1.00 94.62 87 THR A C 1
ATOM 678 O O . THR A 1 87 ? 6.900 -7.528 -14.832 1.00 94.62 87 THR A O 1
ATOM 681 N N . GLY A 1 88 ? 5.543 -8.954 -13.787 1.00 95.56 88 GLY A N 1
ATOM 682 C CA . GLY A 1 88 ? 6.575 -9.536 -12.931 1.00 95.56 88 GLY A CA 1
ATOM 683 C C . GLY A 1 88 ? 6.028 -10.716 -12.137 1.00 95.56 88 GLY A C 1
ATOM 684 O O . GLY A 1 88 ? 4.855 -11.055 -12.275 1.00 95.56 88 GLY A O 1
ATOM 685 N N . SER A 1 89 ? 6.877 -11.335 -11.317 1.00 97.19 89 SER A N 1
ATOM 686 C CA . SER A 1 89 ? 6.406 -12.313 -10.329 1.00 97.19 89 SER A CA 1
ATOM 687 C C . SER A 1 89 ? 5.573 -11.616 -9.248 1.00 97.19 89 SER A C 1
ATOM 689 O O . SER A 1 89 ? 5.685 -10.395 -9.070 1.00 97.19 89 SER A O 1
ATOM 691 N N . ASP A 1 90 ? 4.762 -12.370 -8.502 1.00 97.31 90 ASP A N 1
ATOM 692 C CA . ASP A 1 90 ? 3.930 -11.788 -7.444 1.00 97.31 90 ASP A CA 1
ATOM 693 C C . ASP A 1 90 ? 4.792 -11.107 -6.379 1.00 97.31 90 ASP A C 1
ATOM 695 O O . ASP A 1 90 ? 4.448 -10.023 -5.907 1.00 97.31 90 ASP A O 1
ATOM 699 N N . TRP A 1 91 ? 5.952 -11.684 -6.042 1.00 97.50 91 TRP A N 1
ATOM 700 C CA . TRP A 1 91 ? 6.863 -11.062 -5.087 1.00 97.50 91 TRP A CA 1
ATOM 701 C C . TRP A 1 91 ? 7.425 -9.735 -5.597 1.00 97.50 91 TRP A C 1
ATOM 703 O O . TRP A 1 91 ? 7.442 -8.748 -4.863 1.00 97.50 91 TRP A O 1
ATOM 713 N N . VAL A 1 92 ? 7.835 -9.676 -6.867 1.00 97.06 92 VAL A N 1
ATOM 714 C CA . VAL A 1 92 ? 8.381 -8.451 -7.468 1.00 97.06 92 VAL A CA 1
ATOM 715 C C . VAL A 1 92 ? 7.332 -7.337 -7.502 1.00 97.06 92 VAL A C 1
ATOM 717 O O . VAL A 1 92 ? 7.633 -6.201 -7.136 1.00 97.06 92 VAL A O 1
ATOM 720 N N . LEU A 1 93 ? 6.088 -7.644 -7.881 1.00 97.00 93 LEU A N 1
ATOM 721 C CA . LEU A 1 93 ? 5.003 -6.656 -7.898 1.00 97.00 93 LEU A CA 1
ATOM 722 C C . LEU A 1 93 ? 4.583 -6.235 -6.480 1.00 97.00 93 LEU A C 1
ATOM 724 O O . LEU A 1 93 ? 4.337 -5.051 -6.231 1.00 97.00 93 LEU A O 1
ATOM 728 N N . CYS A 1 94 ? 4.591 -7.169 -5.526 1.00 96.25 94 CYS A N 1
ATOM 729 C CA . CYS A 1 94 ? 4.389 -6.879 -4.108 1.00 96.25 94 CYS A CA 1
ATOM 730 C C . CYS A 1 94 ? 5.475 -5.937 -3.555 1.00 96.25 94 CYS A C 1
ATOM 732 O O . CYS A 1 94 ? 5.155 -5.005 -2.814 1.00 96.25 94 CYS A O 1
ATOM 734 N N . CYS A 1 95 ? 6.747 -6.130 -3.916 1.00 94.94 95 CYS A N 1
ATOM 735 C CA . CYS A 1 95 ? 7.853 -5.234 -3.554 1.00 94.94 95 CYS A CA 1
ATOM 736 C C . CYS A 1 95 ? 7.790 -3.876 -4.264 1.00 94.94 95 CYS A C 1
ATOM 738 O O . CYS A 1 95 ? 8.211 -2.868 -3.692 1.00 94.94 95 CYS A O 1
ATOM 740 N N . LEU A 1 96 ? 7.263 -3.836 -5.489 1.00 94.12 96 LEU A N 1
ATOM 741 C CA . LEU A 1 96 ? 7.134 -2.615 -6.277 1.00 94.12 96 LEU A CA 1
ATOM 742 C C . LEU A 1 96 ? 6.114 -1.641 -5.676 1.00 94.12 96 LEU A C 1
ATOM 744 O O . LEU A 1 96 ? 6.421 -0.461 -5.480 1.00 94.12 96 LEU A O 1
ATOM 748 N N . HIS A 1 97 ? 4.895 -2.126 -5.425 1.00 92.62 97 HIS A N 1
ATOM 749 C CA . HIS A 1 97 ? 3.839 -1.368 -4.760 1.00 92.62 97 HIS A CA 1
ATOM 750 C C . HIS A 1 97 ? 2.762 -2.316 -4.214 1.00 92.62 97 HIS A C 1
ATOM 752 O O . HIS A 1 97 ? 1.824 -2.699 -4.919 1.00 92.62 97 HIS A O 1
ATOM 758 N N . THR A 1 98 ? 2.883 -2.689 -2.938 1.00 93.50 98 THR A N 1
ATOM 759 C CA . THR A 1 98 ? 2.030 -3.716 -2.319 1.00 93.50 98 THR A CA 1
ATOM 760 C C . THR A 1 98 ? 0.544 -3.387 -2.381 1.00 93.50 98 THR A C 1
ATOM 762 O O . THR A 1 98 ? -0.256 -4.278 -2.634 1.00 93.50 98 THR A O 1
ATOM 765 N N . GLU A 1 99 ? 0.157 -2.124 -2.184 1.00 91.50 99 GLU A N 1
ATOM 766 C CA . GLU A 1 99 ? -1.254 -1.721 -2.234 1.00 91.50 99 GLU A CA 1
ATOM 767 C C . GLU A 1 99 ? -1.862 -1.949 -3.628 1.00 91.50 99 GLU A C 1
ATOM 769 O O . GLU A 1 99 ? -2.968 -2.474 -3.736 1.00 91.50 99 GLU A O 1
ATOM 774 N N . THR A 1 100 ? -1.135 -1.600 -4.695 1.00 93.06 100 THR A N 1
ATOM 775 C CA . THR A 1 100 ? -1.624 -1.758 -6.080 1.00 93.06 100 THR A CA 1
ATOM 776 C C . THR A 1 100 ? -1.686 -3.228 -6.458 1.00 93.06 100 THR A C 1
ATOM 778 O O . THR A 1 100 ? -2.701 -3.680 -6.985 1.00 93.06 100 THR A O 1
ATOM 781 N N . TRP A 1 101 ? -0.641 -3.987 -6.117 1.00 96.19 101 TRP A N 1
ATOM 782 C CA . TRP A 1 101 ? -0.616 -5.431 -6.319 1.00 96.19 101 TRP A CA 1
ATOM 783 C C . TRP A 1 101 ? -1.770 -6.120 -5.585 1.00 96.19 101 TRP A C 1
ATOM 785 O O . TRP A 1 101 ? -2.549 -6.834 -6.210 1.00 96.19 101 TRP A O 1
ATOM 795 N N . ALA A 1 102 ? -1.958 -5.845 -4.293 1.00 96.25 102 ALA A N 1
ATOM 796 C CA . ALA A 1 102 ? -3.030 -6.450 -3.511 1.00 96.25 102 ALA A CA 1
ATOM 797 C C . ALA A 1 102 ? -4.417 -6.092 -4.068 1.00 96.25 102 ALA A C 1
ATOM 799 O O . ALA A 1 102 ? -5.264 -6.972 -4.175 1.00 96.25 102 ALA A O 1
ATOM 800 N N . ARG A 1 103 ? -4.651 -4.837 -4.485 1.00 94.62 103 ARG A N 1
ATOM 801 C CA . ARG A 1 103 ? -5.917 -4.443 -5.130 1.00 94.62 103 ARG A CA 1
ATOM 802 C C . ARG A 1 103 ? -6.195 -5.231 -6.404 1.00 94.62 103 ARG A C 1
ATOM 804 O O . ARG A 1 103 ? -7.324 -5.676 -6.578 1.00 94.62 103 ARG A O 1
ATOM 811 N N . ALA A 1 104 ? -5.191 -5.408 -7.262 1.00 95.25 104 ALA A N 1
ATOM 812 C CA . ALA A 1 104 ? -5.338 -6.197 -8.481 1.00 95.25 104 ALA A CA 1
ATOM 813 C C . ALA A 1 104 ? -5.682 -7.659 -8.152 1.00 95.25 104 ALA A C 1
ATOM 815 O O . ALA A 1 104 ? -6.669 -8.189 -8.651 1.00 95.25 104 ALA A O 1
ATOM 816 N N . LYS A 1 105 ? -4.950 -8.279 -7.217 1.00 97.44 105 LYS A N 1
ATOM 817 C CA . LYS A 1 105 ? -5.198 -9.671 -6.809 1.00 97.44 105 LYS A CA 1
ATOM 818 C C . LYS A 1 105 ? -6.569 -9.865 -6.159 1.00 97.44 105 LYS A C 1
ATOM 820 O O . LYS A 1 105 ? -7.193 -10.888 -6.399 1.00 97.44 105 LYS A O 1
ATOM 825 N N . ILE A 1 106 ? -7.050 -8.896 -5.376 1.00 97.25 106 ILE A N 1
ATOM 826 C CA . ILE A 1 106 ? -8.390 -8.924 -4.762 1.00 97.25 106 ILE A CA 1
ATOM 827 C C . ILE A 1 106 ? -9.491 -8.736 -5.811 1.00 97.25 106 ILE A C 1
ATOM 829 O O . ILE A 1 106 ? -10.550 -9.351 -5.700 1.00 97.25 106 ILE A O 1
ATOM 833 N N . ALA A 1 107 ? -9.260 -7.890 -6.818 1.00 95.25 107 ALA A N 1
ATOM 834 C CA . ALA A 1 107 ? -10.203 -7.710 -7.918 1.00 95.25 107 ALA A CA 1
ATOM 835 C C . ALA A 1 107 ? -10.371 -9.002 -8.737 1.00 95.25 107 ALA A C 1
ATOM 837 O O . ALA A 1 107 ? -11.495 -9.338 -9.103 1.00 95.25 107 ALA A O 1
ATOM 838 N N . ASP A 1 108 ? -9.277 -9.736 -8.961 1.00 95.94 108 ASP A N 1
ATOM 839 C CA . ASP A 1 108 ? -9.288 -11.014 -9.683 1.00 95.94 108 ASP A CA 1
ATOM 840 C C . ASP A 1 108 ? -9.778 -12.185 -8.812 1.00 95.94 108 ASP A C 1
ATOM 842 O O . ASP A 1 108 ? -10.484 -13.073 -9.290 1.00 95.94 108 ASP A O 1
ATOM 846 N N . ASN A 1 109 ? -9.407 -12.196 -7.529 1.00 97.12 109 ASN A N 1
ATOM 847 C CA . ASN A 1 109 ? -9.786 -13.207 -6.549 1.00 97.12 109 ASN A CA 1
ATOM 848 C C . ASN A 1 109 ? -10.203 -12.551 -5.213 1.00 97.12 109 ASN A C 1
ATOM 850 O O . ASN A 1 109 ? -9.341 -12.209 -4.397 1.00 97.12 109 ASN A O 1
ATOM 854 N N . PRO A 1 110 ? -11.514 -12.445 -4.922 1.00 96.25 110 PRO A N 1
ATOM 855 C CA . PRO A 1 110 ? -12.004 -11.828 -3.690 1.00 96.25 110 PRO A CA 1
ATOM 856 C C . PRO A 1 110 ? -11.526 -12.488 -2.386 1.00 96.25 110 PRO A C 1
ATOM 858 O O . PRO A 1 110 ? -11.495 -11.812 -1.360 1.00 96.25 110 PRO A O 1
ATOM 861 N N . THR A 1 111 ? -11.136 -13.771 -2.394 1.00 97.19 111 THR A N 1
ATOM 862 C CA . THR A 1 111 ? -10.623 -14.478 -1.199 1.00 97.19 111 THR A CA 1
ATOM 863 C C . THR A 1 111 ? -9.113 -14.339 -1.015 1.00 97.19 111 THR A C 1
ATOM 865 O O . THR A 1 111 ? -8.575 -14.777 0.002 1.00 97.19 111 THR A O 1
ATOM 868 N N . PHE A 1 112 ? -8.418 -13.683 -1.950 1.00 97.94 112 PHE A N 1
ATOM 869 C CA . PHE A 1 112 ? -6.960 -13.575 -1.962 1.00 97.94 112 PHE A CA 1
ATOM 870 C C . PHE A 1 112 ? -6.376 -13.038 -0.650 1.00 97.94 112 PHE A C 1
ATOM 872 O O . PHE A 1 112 ? -5.370 -13.545 -0.159 1.00 97.94 112 PHE A O 1
ATOM 879 N N . TYR A 1 113 ? -6.989 -12.001 -0.072 1.00 97.62 113 TYR A N 1
ATOM 880 C CA . TYR A 1 113 ? -6.486 -11.397 1.163 1.00 97.62 113 TYR A CA 1
ATOM 881 C C . TYR A 1 113 ? -6.566 -12.360 2.356 1.00 97.62 113 TYR A C 1
ATOM 883 O O . TYR A 1 113 ? -5.609 -12.468 3.128 1.00 97.62 113 TYR A O 1
ATOM 891 N N . ASP A 1 114 ? -7.672 -13.094 2.480 1.00 97.69 114 ASP A N 1
ATOM 892 C CA . ASP A 1 114 ? -7.860 -14.075 3.550 1.00 97.69 114 ASP A CA 1
ATOM 893 C C . ASP A 1 114 ? -6.904 -15.262 3.385 1.00 97.69 114 ASP A C 1
ATOM 895 O O . ASP A 1 114 ? -6.298 -15.710 4.359 1.00 97.69 114 ASP A O 1
ATOM 899 N N . GLU A 1 115 ? -6.694 -15.717 2.148 1.00 97.75 115 GLU A N 1
ATOM 900 C CA . GLU A 1 115 ? -5.704 -16.744 1.806 1.00 97.75 115 GLU A CA 1
ATOM 901 C C . GLU A 1 115 ? -4.277 -16.290 2.138 1.00 97.75 115 GLU A C 1
ATOM 903 O O . GLU A 1 115 ? -3.516 -17.041 2.749 1.00 97.75 115 GLU A O 1
ATOM 908 N N . LEU A 1 116 ? -3.918 -15.047 1.806 1.00 97.75 116 LEU A N 1
ATOM 909 C CA . LEU A 1 116 ? -2.611 -14.466 2.116 1.00 97.75 116 LEU A CA 1
ATOM 910 C C . LEU A 1 116 ? -2.374 -14.395 3.632 1.00 97.75 116 LEU A C 1
ATOM 912 O O . LEU A 1 116 ? -1.290 -14.738 4.116 1.00 97.75 116 LEU A O 1
ATOM 916 N N . LYS A 1 117 ? -3.394 -13.983 4.391 1.00 96.31 117 LYS A N 1
ATOM 917 C CA . LYS A 1 117 ? -3.367 -13.932 5.857 1.00 96.31 117 LYS A CA 1
ATOM 918 C C . LYS A 1 117 ? -3.233 -15.331 6.462 1.00 96.31 117 LYS A C 1
ATOM 920 O O . LYS A 1 117 ? -2.378 -15.534 7.324 1.00 96.31 117 LYS A O 1
ATOM 925 N N . ALA A 1 118 ? -4.019 -16.301 5.989 1.00 97.06 118 ALA A N 1
ATOM 926 C CA . ALA A 1 118 ? -3.972 -17.695 6.436 1.00 97.06 118 ALA A CA 1
ATOM 927 C C . ALA A 1 118 ? -2.645 -18.386 6.077 1.00 97.06 118 ALA A C 1
ATOM 929 O O . ALA A 1 118 ? -2.106 -19.149 6.876 1.00 97.06 118 ALA A O 1
ATOM 930 N N . GLY A 1 119 ? -2.070 -18.049 4.920 1.00 96.81 119 GLY A N 1
ATOM 931 C CA . GLY A 1 119 ? -0.734 -18.462 4.482 1.00 96.81 119 GLY A CA 1
ATOM 932 C C . GLY A 1 119 ? 0.408 -17.769 5.232 1.00 96.81 119 GLY A C 1
ATOM 933 O O . GLY A 1 119 ? 1.578 -17.950 4.896 1.00 96.81 119 GLY A O 1
ATOM 934 N N . GLY A 1 120 ? 0.093 -16.959 6.246 1.00 96.75 120 GLY A N 1
ATOM 935 C CA . GLY A 1 120 ? 1.076 -16.310 7.094 1.00 96.75 120 GLY A CA 1
ATOM 936 C C . GLY A 1 120 ? 1.846 -15.201 6.386 1.00 96.75 120 GLY A C 1
ATOM 937 O O . GLY A 1 120 ? 3.013 -15.002 6.713 1.00 96.75 120 GLY A O 1
ATOM 938 N N . TRP A 1 121 ? 1.234 -14.464 5.458 1.00 96.62 121 TRP A N 1
ATOM 939 C CA . TRP A 1 121 ? 1.865 -13.335 4.758 1.00 96.62 121 TRP A CA 1
ATOM 940 C C . TRP A 1 121 ? 3.120 -13.739 3.971 1.00 96.62 121 TRP A C 1
ATOM 942 O O . TRP A 1 121 ? 4.152 -13.062 4.027 1.00 96.62 121 TRP A O 1
ATOM 952 N N . VAL A 1 122 ? 3.045 -14.883 3.289 1.00 97.56 122 VAL A N 1
ATOM 953 C CA . VAL A 1 122 ? 4.118 -15.420 2.447 1.00 97.56 122 VAL A CA 1
ATOM 954 C C . VAL A 1 122 ? 3.709 -15.332 0.981 1.00 97.56 122 VAL A C 1
ATOM 956 O O . VAL A 1 122 ? 2.642 -15.803 0.601 1.00 97.56 122 VAL A O 1
ATOM 959 N N . VAL A 1 123 ? 4.583 -14.762 0.154 1.00 97.50 123 VAL A N 1
ATOM 960 C CA . VAL A 1 123 ? 4.402 -14.636 -1.297 1.00 97.50 123 VAL A CA 1
ATOM 961 C C . VAL A 1 123 ? 5.617 -15.253 -1.977 1.00 97.50 123 VAL A C 1
ATOM 963 O O . VAL A 1 123 ? 6.744 -14.813 -1.758 1.00 97.50 123 VAL A O 1
ATOM 966 N N . GLU A 1 124 ? 5.405 -16.307 -2.769 1.00 96.38 124 GLU A N 1
ATOM 967 C CA . GLU A 1 124 ? 6.485 -17.025 -3.473 1.00 96.38 124 GLU A CA 1
ATOM 968 C C . GLU A 1 124 ? 7.639 -17.448 -2.531 1.00 96.38 124 GLU A C 1
ATOM 970 O O . GLU A 1 124 ? 8.815 -17.361 -2.877 1.00 96.38 124 GLU A O 1
ATOM 975 N N . GLY A 1 125 ? 7.310 -17.860 -1.300 1.00 96.31 125 GLY A N 1
ATOM 976 C CA . GLY A 1 125 ? 8.285 -18.251 -0.271 1.00 96.31 125 GLY A CA 1
ATOM 977 C C . GLY A 1 125 ? 8.931 -17.092 0.502 1.00 96.31 125 GLY A C 1
ATOM 978 O O . GLY A 1 125 ? 9.668 -17.340 1.454 1.00 96.31 125 GLY A O 1
ATOM 979 N N . ASN A 1 126 ? 8.635 -15.837 0.156 1.00 96.62 126 ASN A N 1
ATOM 980 C CA . ASN A 1 126 ? 9.165 -14.652 0.829 1.00 96.62 126 ASN A CA 1
ATOM 981 C C . ASN A 1 126 ? 8.166 -14.110 1.853 1.00 96.62 126 ASN A C 1
ATOM 983 O O . ASN A 1 126 ? 6.979 -13.957 1.566 1.00 96.62 126 ASN A O 1
ATOM 987 N N . LYS A 1 127 ? 8.653 -13.792 3.054 1.00 96.56 127 LYS A N 1
ATOM 988 C CA . LYS A 1 127 ? 7.842 -13.209 4.126 1.00 96.56 127 LYS A CA 1
ATOM 989 C C . LYS A 1 127 ? 7.676 -11.706 3.901 1.00 96.56 127 LYS A C 1
ATOM 991 O O . LYS A 1 127 ? 8.666 -10.990 3.772 1.00 96.56 127 LYS A O 1
ATOM 996 N N . MET A 1 128 ? 6.436 -11.223 3.913 1.00 95.31 128 MET A N 1
ATOM 997 C CA . MET A 1 128 ? 6.151 -9.790 3.838 1.00 95.31 128 MET A CA 1
ATOM 998 C C . MET A 1 128 ? 6.654 -9.055 5.085 1.00 95.31 128 MET A C 1
ATOM 1000 O O . MET A 1 128 ? 6.541 -9.545 6.211 1.00 95.31 128 MET A O 1
ATOM 1004 N N . THR A 1 129 ? 7.159 -7.839 4.886 1.00 92.19 129 THR A N 1
ATOM 1005 C CA . THR A 1 129 ? 7.465 -6.918 5.985 1.00 92.19 129 THR A CA 1
ATOM 1006 C C . THR A 1 129 ? 6.186 -6.349 6.599 1.00 92.19 129 THR A C 1
ATOM 1008 O O . THR A 1 129 ? 5.123 -6.333 5.975 1.00 92.19 129 THR A O 1
ATOM 1011 N N . GLN A 1 130 ? 6.290 -5.799 7.810 1.00 89.88 130 GLN A N 1
ATOM 1012 C CA . GLN A 1 130 ? 5.160 -5.164 8.492 1.00 89.88 130 GLN A CA 1
ATOM 1013 C C . GLN A 1 130 ? 4.519 -4.034 7.660 1.00 89.88 130 GLN A C 1
ATOM 1015 O O . GLN A 1 130 ? 3.297 -3.926 7.616 1.00 89.88 130 GLN A O 1
ATOM 1020 N N . SER A 1 131 ? 5.319 -3.233 6.946 1.00 86.69 131 SER A N 1
ATOM 1021 C CA . SER A 1 131 ? 4.809 -2.167 6.067 1.00 86.69 131 SER A CA 1
ATOM 1022 C C . SER A 1 131 ? 4.003 -2.722 4.884 1.00 86.69 131 SER A C 1
ATOM 1024 O O . SER A 1 131 ? 2.939 -2.197 4.543 1.00 86.69 131 SER A O 1
ATOM 1026 N N . GLN A 1 132 ? 4.453 -3.835 4.296 1.00 91.62 132 GLN A N 1
ATOM 1027 C CA . GLN A 1 132 ? 3.729 -4.507 3.216 1.00 91.62 132 GLN A CA 1
ATOM 1028 C C . GLN A 1 132 ? 2.411 -5.109 3.725 1.00 91.62 132 GLN A C 1
ATOM 1030 O O . GLN A 1 132 ? 1.381 -4.948 3.077 1.00 91.62 132 GLN A O 1
ATOM 1035 N N . ILE A 1 133 ? 2.410 -5.743 4.905 1.00 93.81 133 ILE A N 1
ATOM 1036 C CA . ILE A 1 133 ? 1.186 -6.295 5.514 1.00 93.81 133 ILE A CA 1
ATOM 1037 C C . ILE A 1 133 ? 0.164 -5.179 5.763 1.00 93.81 133 ILE A C 1
ATOM 1039 O O . ILE A 1 133 ? -0.993 -5.298 5.360 1.00 93.81 133 ILE A O 1
ATOM 1043 N N . SER A 1 134 ? 0.599 -4.064 6.352 1.00 89.06 134 SER A N 1
ATOM 1044 C CA . SER A 1 134 ? -0.238 -2.880 6.556 1.00 89.06 134 SER A CA 1
ATOM 1045 C C . SER A 1 134 ? -0.819 -2.334 5.245 1.00 89.06 134 SER A C 1
ATOM 1047 O O . SER A 1 134 ? -1.999 -1.989 5.186 1.00 89.06 134 SER A O 1
ATOM 1049 N N . SER A 1 135 ? -0.015 -2.295 4.178 1.00 89.12 135 SER A N 1
ATOM 1050 C CA . SER A 1 135 ? -0.448 -1.843 2.848 1.00 89.12 135 SER A CA 1
ATOM 1051 C C . SER A 1 135 ? -1.460 -2.801 2.204 1.00 89.12 135 SER A C 1
ATOM 1053 O O . SER A 1 135 ? -2.414 -2.355 1.568 1.00 89.12 135 SER A O 1
ATOM 1055 N N . ALA A 1 136 ? -1.302 -4.113 2.401 1.00 93.12 136 ALA A N 1
ATOM 1056 C CA . ALA A 1 136 ? -2.259 -5.116 1.935 1.00 93.12 136 ALA A CA 1
ATOM 1057 C C . ALA A 1 136 ? -3.592 -5.039 2.701 1.00 93.12 136 ALA A C 1
ATOM 1059 O O . ALA A 1 136 ? -4.652 -5.087 2.081 1.00 93.12 136 ALA A O 1
ATOM 1060 N N . ALA A 1 137 ? -3.558 -4.853 4.026 1.00 92.12 137 ALA A N 1
ATOM 1061 C CA . ALA A 1 137 ? -4.764 -4.646 4.835 1.00 92.12 137 ALA A CA 1
ATOM 1062 C C . ALA A 1 137 ? -5.527 -3.386 4.402 1.00 92.12 137 ALA A C 1
ATOM 1064 O O . ALA A 1 137 ? -6.748 -3.404 4.249 1.00 92.12 137 ALA A O 1
ATOM 1065 N N . TYR A 1 138 ? -4.792 -2.307 4.120 1.00 87.94 138 TYR A N 1
ATOM 1066 C CA . TYR A 1 138 ? -5.351 -1.076 3.574 1.00 87.94 138 TYR A CA 1
ATOM 1067 C C . TYR A 1 138 ? -6.001 -1.287 2.195 1.00 87.94 138 TYR A C 1
ATOM 1069 O O . TYR A 1 138 ? -7.121 -0.829 1.965 1.00 87.94 138 TYR A O 1
ATOM 1077 N N . ALA A 1 139 ? -5.343 -2.024 1.293 1.00 90.38 139 ALA A N 1
ATOM 1078 C CA . ALA A 1 139 ? -5.901 -2.392 -0.009 1.00 90.38 139 ALA A CA 1
ATOM 1079 C C . ALA A 1 139 ? -7.201 -3.205 0.114 1.00 90.38 139 ALA A C 1
ATOM 1081 O O . ALA A 1 139 ? -8.162 -2.923 -0.603 1.00 90.38 139 ALA A O 1
ATOM 1082 N N . ALA A 1 140 ? -7.241 -4.154 1.053 1.00 92.62 140 ALA A N 1
ATOM 1083 C CA . ALA A 1 140 ? -8.399 -4.999 1.340 1.00 92.62 140 ALA A CA 1
ATOM 1084 C C . ALA A 1 140 ? -9.504 -4.301 2.143 1.00 92.62 140 ALA A C 1
ATOM 1086 O O . ALA A 1 140 ? -10.591 -4.855 2.292 1.00 92.62 140 ALA A O 1
ATOM 1087 N N . LYS A 1 141 ? -9.248 -3.089 2.656 1.00 88.50 141 LYS A N 1
ATOM 1088 C CA . LYS A 1 141 ? -10.131 -2.389 3.602 1.00 88.50 141 LYS A CA 1
ATOM 1089 C C . LYS A 1 141 ? -10.403 -3.205 4.880 1.00 88.50 141 LYS A C 1
ATOM 1091 O O . LYS A 1 141 ? -11.431 -2.998 5.524 1.00 88.50 141 LYS A O 1
ATOM 1096 N N . ASP A 1 142 ? -9.487 -4.094 5.280 1.00 89.62 142 ASP A N 1
ATOM 1097 C CA . ASP A 1 142 ? -9.543 -4.782 6.580 1.00 89.62 142 ASP A CA 1
ATOM 1098 C C . ASP A 1 142 ? -9.063 -3.813 7.666 1.00 89.62 142 ASP A C 1
ATOM 1100 O O . ASP A 1 142 ? -7.909 -3.833 8.089 1.00 89.62 142 ASP A O 1
ATOM 1104 N N . PHE A 1 143 ? -9.943 -2.911 8.101 1.00 82.75 143 PHE A N 1
ATOM 1105 C CA . PHE A 1 143 ? -9.603 -1.974 9.173 1.00 82.75 143 PHE A CA 1
ATOM 1106 C C . PHE A 1 143 ? -9.531 -2.649 10.549 1.00 82.75 143 PHE A C 1
ATOM 1108 O O . PHE A 1 143 ? -8.849 -2.135 11.436 1.00 82.75 143 PHE A O 1
ATOM 1115 N N . ASN A 1 144 ? -10.144 -3.827 10.709 1.00 84.06 144 ASN A N 1
ATOM 1116 C CA . ASN A 1 144 ? -10.067 -4.608 11.944 1.00 84.06 144 ASN A CA 1
ATOM 1117 C C . ASN A 1 144 ? -8.649 -5.152 12.172 1.00 84.06 144 ASN A C 1
ATOM 1119 O O . ASN A 1 144 ? -8.230 -5.306 13.315 1.00 84.06 144 ASN A O 1
ATOM 1123 N N . TYR A 1 145 ? -7.864 -5.377 11.111 1.00 87.38 145 TYR A N 1
ATOM 1124 C CA . TYR A 1 145 ? -6.434 -5.687 11.218 1.00 87.38 145 TYR A CA 1
ATOM 1125 C C . TYR A 1 145 ? -5.689 -4.722 12.157 1.00 87.38 145 TYR A C 1
ATOM 1127 O O . TYR A 1 145 ? -4.881 -5.151 12.989 1.00 87.38 145 TYR A O 1
ATOM 1135 N N . PHE A 1 146 ? -5.993 -3.422 12.065 1.00 81.62 146 PHE A N 1
ATOM 1136 C CA . PHE A 1 146 ? -5.332 -2.390 12.862 1.00 81.62 146 PHE A CA 1
ATOM 1137 C C . PHE A 1 146 ? -5.676 -2.475 14.356 1.00 81.62 146 PHE A C 1
ATOM 1139 O O . PHE A 1 146 ? -4.926 -1.977 15.190 1.00 81.62 146 PHE A O 1
ATOM 1146 N N . GLU A 1 147 ? -6.729 -3.194 14.747 1.00 79.06 147 GLU A N 1
ATOM 1147 C CA . GLU A 1 147 ? -7.016 -3.439 16.162 1.00 79.06 147 GLU A CA 1
ATOM 1148 C C . GLU A 1 147 ? -5.894 -4.220 16.841 1.00 79.06 147 GLU A C 1
ATOM 1150 O O . GLU A 1 147 ? -5.520 -3.903 17.964 1.00 79.06 147 GLU A O 1
ATOM 1155 N N . SER A 1 148 ? -5.317 -5.215 16.174 1.00 80.81 148 SER A N 1
ATOM 1156 C CA . SER A 1 148 ? -4.238 -6.039 16.734 1.00 80.81 148 SER A CA 1
ATOM 1157 C C . SER A 1 148 ? -2.850 -5.651 16.232 1.00 80.81 148 SER A C 1
ATOM 1159 O O . SER A 1 148 ? -1.856 -6.221 16.680 1.00 80.81 148 SER A O 1
ATOM 1161 N N . ALA A 1 149 ? -2.771 -4.714 15.289 1.00 82.69 149 ALA A N 1
ATOM 1162 C CA . ALA A 1 149 ? -1.517 -4.384 14.641 1.00 82.69 149 ALA A CA 1
ATOM 1163 C C . ALA A 1 149 ? -0.534 -3.707 15.619 1.00 82.69 149 ALA A C 1
ATOM 1165 O O . ALA A 1 149 ? -0.948 -2.886 16.452 1.00 82.69 149 ALA A O 1
ATOM 1166 N N . PRO A 1 150 ? 0.766 -4.037 15.527 1.00 82.00 150 PRO A N 1
ATOM 1167 C CA . PRO A 1 150 ? 1.791 -3.419 16.357 1.00 82.00 150 PRO A CA 1
ATOM 1168 C C . PRO A 1 150 ? 1.986 -1.942 15.967 1.00 82.00 150 PRO A C 1
ATOM 1170 O O . PRO A 1 150 ? 1.539 -1.494 14.913 1.00 82.00 150 PRO A O 1
ATOM 1173 N N . VAL A 1 151 ? 2.648 -1.151 16.814 1.00 73.81 151 VAL A N 1
ATOM 1174 C CA . VAL A 1 151 ? 2.804 0.308 16.621 1.00 73.81 151 VAL A CA 1
ATOM 1175 C C . VAL A 1 151 ? 3.540 0.642 15.311 1.00 73.81 151 VAL A C 1
ATOM 1177 O O . VAL A 1 151 ? 3.303 1.679 14.681 1.00 73.81 151 VAL A O 1
ATOM 1180 N N . GLU A 1 152 ? 4.403 -0.262 14.865 1.00 75.94 152 GLU A N 1
ATOM 1181 C CA . GLU A 1 152 ? 5.167 -0.222 13.622 1.00 75.94 152 GLU A CA 1
ATOM 1182 C C . GLU A 1 152 ? 4.273 -0.333 12.383 1.00 75.94 152 GLU A C 1
ATOM 1184 O O . GLU A 1 152 ? 4.633 0.173 11.322 1.00 75.94 152 GLU A O 1
ATOM 1189 N N . ALA A 1 153 ? 3.082 -0.925 12.517 1.00 77.75 153 ALA A N 1
ATOM 1190 C CA . ALA A 1 153 ? 2.118 -1.078 11.432 1.00 77.75 153 ALA A CA 1
ATOM 1191 C C . ALA A 1 153 ? 1.573 0.253 10.903 1.00 77.75 153 ALA A C 1
ATOM 1193 O O . ALA A 1 153 ? 0.997 0.281 9.818 1.00 77.75 153 ALA A O 1
ATOM 1194 N N . TYR A 1 154 ? 1.765 1.342 11.649 1.00 73.69 154 TYR A N 1
ATOM 1195 C CA . TYR A 1 154 ? 1.270 2.677 11.321 1.00 73.69 154 TYR A CA 1
ATOM 1196 C C . TYR A 1 154 ? 2.300 3.562 10.609 1.00 73.69 154 TYR A C 1
ATOM 1198 O O . TYR A 1 154 ? 2.126 4.782 10.529 1.00 73.69 154 TYR A O 1
ATOM 1206 N N . ASP A 1 155 ? 3.358 2.954 10.064 1.00 67.19 155 ASP A N 1
ATOM 1207 C CA . ASP A 1 155 ? 4.326 3.623 9.193 1.00 67.19 155 ASP A CA 1
ATOM 1208 C C . ASP A 1 155 ? 3.792 3.817 7.768 1.00 67.19 155 ASP A C 1
ATOM 1210 O O . ASP A 1 155 ? 4.310 3.277 6.789 1.00 67.19 155 ASP A O 1
ATOM 1214 N N . PHE A 1 156 ? 2.691 4.553 7.656 1.00 65.94 156 PHE A N 1
ATOM 1215 C CA . PHE A 1 156 ? 2.128 4.917 6.366 1.00 65.94 156 PHE A CA 1
ATOM 1216 C C . PHE A 1 156 ? 2.752 6.210 5.852 1.00 65.94 156 PHE A C 1
ATOM 1218 O O . PHE A 1 156 ? 3.061 7.141 6.605 1.00 65.94 156 PHE A O 1
ATOM 1225 N N . TYR A 1 157 ? 2.879 6.315 4.530 1.00 58.62 157 TYR A N 1
ATOM 1226 C CA . TYR A 1 157 ? 3.204 7.587 3.906 1.00 58.62 157 TYR A CA 1
ATOM 1227 C C . TYR A 1 157 ? 1.985 8.520 3.949 1.00 58.62 157 TYR A C 1
ATOM 1229 O O . TYR A 1 157 ? 1.159 8.567 3.043 1.00 58.62 157 TYR A O 1
ATOM 1237 N N . TRP A 1 158 ? 1.881 9.299 5.023 1.00 63.50 158 TRP A N 1
ATOM 1238 C CA . TRP A 1 158 ? 0.814 10.287 5.220 1.00 63.50 158 TRP A CA 1
ATOM 1239 C C . TRP A 1 158 ? 1.022 11.599 4.438 1.00 63.50 158 TRP A C 1
ATOM 1241 O O . TRP A 1 158 ? 0.162 12.477 4.470 1.00 63.50 158 TRP A O 1
ATOM 1251 N N . GLY A 1 159 ? 2.162 11.753 3.751 1.00 52.12 159 GLY A N 1
ATOM 1252 C CA . GLY A 1 159 ? 2.641 13.030 3.203 1.00 52.12 159 GLY A CA 1
ATOM 1253 C C . GLY A 1 159 ? 1.727 13.683 2.162 1.00 52.12 159 GLY A C 1
ATOM 1254 O O . GLY A 1 159 ? 1.656 14.906 2.117 1.00 52.12 159 GLY A O 1
ATOM 1255 N N . ASN A 1 160 ? 0.978 12.888 1.391 1.00 55.81 160 ASN A N 1
ATOM 1256 C CA . ASN A 1 160 ? 0.074 13.396 0.350 1.00 55.81 160 ASN A CA 1
ATOM 1257 C C . ASN A 1 160 ? -1.372 13.612 0.836 1.00 55.81 160 ASN A C 1
ATOM 1259 O O . ASN A 1 160 ? -2.229 14.003 0.050 1.00 55.81 160 ASN A O 1
ATOM 1263 N N . GLY A 1 161 ? -1.686 13.339 2.109 1.00 62.91 161 GLY A N 1
ATOM 1264 C CA . GLY A 1 161 ? -3.020 13.542 2.694 1.00 62.91 161 GLY A CA 1
ATOM 1265 C C . GLY A 1 161 ? -4.138 12.626 2.169 1.00 62.91 161 GLY A C 1
ATOM 1266 O O . GLY A 1 161 ? -5.127 12.434 2.870 1.00 62.91 161 GLY A O 1
ATOM 1267 N N . GLU A 1 162 ? -3.999 12.017 0.990 1.00 68.75 162 GLU A N 1
ATOM 1268 C CA . GLU A 1 162 ? -4.990 11.095 0.416 1.00 68.75 162 GLU A CA 1
ATOM 1269 C C . GLU A 1 162 ? -5.090 9.787 1.195 1.00 68.75 162 GLU A C 1
ATOM 1271 O O . GLU A 1 162 ? -6.194 9.372 1.544 1.00 68.75 162 GLU A O 1
ATOM 1276 N N . VAL A 1 163 ? -3.945 9.195 1.552 1.00 74.31 163 VAL A N 1
ATOM 1277 C CA . VAL A 1 163 ? -3.886 8.002 2.412 1.00 74.31 163 VAL A CA 1
ATOM 1278 C C . VAL A 1 163 ? -4.568 8.286 3.750 1.00 74.31 163 VAL A C 1
ATOM 1280 O O . VAL A 1 163 ? -5.392 7.501 4.214 1.00 74.31 163 VAL A O 1
ATOM 1283 N N . PHE A 1 164 ? -4.303 9.462 4.334 1.00 78.75 164 PHE A N 1
ATOM 1284 C CA . PHE A 1 164 ? -4.983 9.901 5.551 1.00 78.75 164 PHE A CA 1
ATOM 1285 C C . PHE A 1 164 ? -6.489 10.058 5.341 1.00 78.75 164 PHE A C 1
ATOM 1287 O O . PHE A 1 164 ? -7.268 9.562 6.148 1.00 78.75 164 PHE A O 1
ATOM 1294 N N . ARG A 1 165 ? -6.915 10.720 4.261 1.00 81.25 165 ARG A N 1
ATOM 1295 C CA . ARG A 1 165 ? -8.333 10.959 3.971 1.00 81.25 165 ARG A CA 1
ATOM 1296 C C . ARG A 1 165 ? -9.094 9.650 3.811 1.00 81.25 165 ARG A C 1
ATOM 1298 O O . ARG A 1 165 ? -10.131 9.487 4.440 1.00 81.25 165 ARG A O 1
ATOM 1305 N N . PHE A 1 166 ? -8.575 8.718 3.019 1.00 82.50 166 PHE A N 1
ATOM 1306 C CA . PHE A 1 166 ? -9.197 7.410 2.841 1.00 82.50 166 PHE A CA 1
ATOM 1307 C C . PHE A 1 166 ? -9.274 6.657 4.169 1.00 82.50 166 PHE A C 1
ATOM 1309 O O . PHE A 1 166 ? -10.334 6.143 4.522 1.00 82.50 166 PHE A O 1
ATOM 1316 N N . PHE A 1 167 ? -8.182 6.637 4.936 1.00 81.94 167 PHE A N 1
ATOM 1317 C CA . PHE A 1 167 ? -8.156 5.987 6.240 1.00 81.94 167 PHE A CA 1
ATOM 1318 C C . PHE A 1 167 ? -9.187 6.602 7.203 1.00 81.94 167 PHE A C 1
ATOM 1320 O O . PHE A 1 167 ? -10.002 5.890 7.787 1.00 81.94 167 PHE A O 1
ATOM 1327 N N . ALA A 1 168 ? -9.218 7.933 7.304 1.00 86.00 168 ALA A N 1
ATOM 1328 C CA . ALA A 1 168 ? -10.156 8.675 8.138 1.00 86.00 168 ALA A CA 1
ATOM 1329 C C . ALA A 1 168 ? -11.615 8.432 7.729 1.00 86.00 168 ALA A C 1
ATOM 1331 O O . ALA A 1 168 ? -12.452 8.179 8.591 1.00 86.00 168 ALA A O 1
ATOM 1332 N N . SER A 1 169 ? -11.925 8.464 6.429 1.00 87.50 169 SER A N 1
ATOM 1333 C CA . SER A 1 169 ? -13.273 8.195 5.919 1.00 87.50 169 SER A CA 1
ATOM 1334 C C . SER A 1 169 ? -13.751 6.790 6.275 1.00 87.50 169 SER A C 1
ATOM 1336 O O . SER A 1 169 ? -14.898 6.630 6.683 1.00 87.50 169 SER A O 1
ATOM 1338 N N . ASN A 1 170 ? -12.884 5.781 6.173 1.00 87.62 170 ASN A N 1
ATOM 1339 C CA . ASN A 1 170 ? -13.260 4.414 6.519 1.00 87.62 170 ASN A CA 1
ATOM 1340 C C . ASN A 1 170 ? -13.386 4.206 8.035 1.00 87.62 170 ASN A C 1
ATOM 1342 O O . ASN A 1 170 ? -14.355 3.586 8.465 1.00 87.62 170 ASN A O 1
ATOM 1346 N N . LEU A 1 171 ? -12.496 4.781 8.858 1.00 88.62 171 LEU A N 1
ATOM 1347 C CA . LEU A 1 171 ? -12.667 4.753 10.318 1.00 88.62 171 LEU A CA 1
ATOM 1348 C C . LEU A 1 171 ? -13.967 5.441 10.752 1.00 88.62 171 LEU A C 1
ATOM 1350 O O . LEU A 1 171 ? -14.678 4.942 11.619 1.00 88.62 171 LEU A O 1
ATOM 1354 N N . LEU A 1 172 ? -14.316 6.573 10.135 1.00 89.69 172 LEU A N 1
ATOM 1355 C CA . LEU A 1 172 ? -15.590 7.244 10.394 1.00 89.69 172 LEU A CA 1
ATOM 1356 C C . LEU A 1 172 ? -16.790 6.420 9.900 1.00 89.69 172 LEU A C 1
ATOM 1358 O O . LEU A 1 172 ? -17.872 6.538 10.466 1.00 89.69 172 LEU A O 1
ATOM 1362 N N . ALA A 1 173 ? -16.630 5.566 8.896 1.00 89.00 173 ALA A N 1
ATO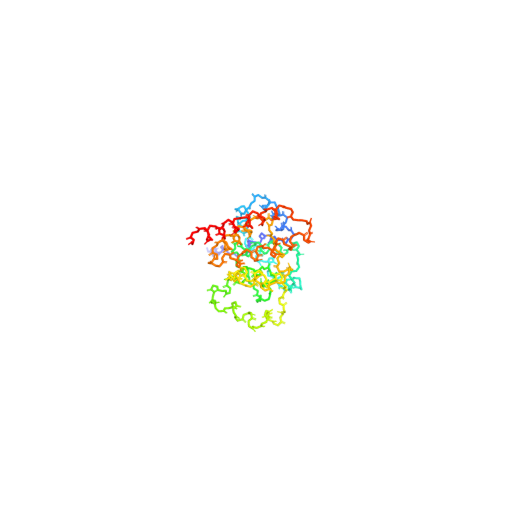M 1363 C CA . ALA A 1 173 ? -17.704 4.700 8.417 1.00 89.00 173 ALA A CA 1
ATOM 1364 C C . ALA A 1 173 ? -17.906 3.433 9.270 1.00 89.00 173 ALA A C 1
ATOM 1366 O O . ALA A 1 173 ? -18.924 2.761 9.110 1.00 89.00 173 ALA A O 1
ATOM 1367 N N . MET A 1 174 ? -16.982 3.100 10.182 1.00 88.44 174 MET A N 1
ATOM 1368 C CA . MET A 1 174 ? -17.136 1.937 11.060 1.00 88.44 174 MET A CA 1
ATOM 1369 C C . MET A 1 174 ? -18.398 2.060 11.924 1.00 88.44 174 MET A C 1
ATOM 1371 O O . MET A 1 174 ? -18.659 3.100 12.538 1.00 88.44 174 MET A O 1
ATOM 1375 N N . ALA A 1 175 ? -19.162 0.966 11.994 1.00 88.69 175 ALA A N 1
ATOM 1376 C CA . ALA A 1 175 ? -20.348 0.871 12.843 1.00 88.69 175 ALA A CA 1
ATOM 1377 C C . ALA A 1 175 ? -19.985 0.930 14.337 1.00 88.69 175 ALA A C 1
ATOM 1379 O O . ALA A 1 175 ? -20.683 1.562 15.127 1.00 88.69 175 ALA A O 1
ATOM 1380 N N . ASP A 1 176 ? -18.864 0.312 14.715 1.00 90.31 176 ASP A N 1
ATOM 1381 C CA . ASP A 1 176 ? -18.334 0.356 16.074 1.00 90.31 176 ASP A CA 1
ATOM 1382 C C . ASP A 1 176 ? -17.402 1.566 16.252 1.00 90.31 176 ASP A C 1
ATOM 1384 O O . ASP A 1 176 ? -16.202 1.524 15.968 1.00 90.31 176 ASP A O 1
ATOM 1388 N N . VAL A 1 177 ? -17.983 2.676 16.714 1.00 91.50 177 VAL A N 1
ATOM 1389 C CA . VAL A 1 177 ? -17.262 3.943 16.921 1.00 91.50 177 VAL A CA 1
ATOM 1390 C C . VAL A 1 177 ? -16.203 3.819 18.023 1.00 91.50 177 VAL A C 1
ATOM 1392 O O . VAL A 1 177 ? -15.168 4.486 17.955 1.00 91.50 177 VAL A O 1
ATOM 1395 N N . SER A 1 178 ? -16.425 2.959 19.023 1.00 91.38 178 SER A N 1
ATOM 1396 C CA . SER A 1 178 ? -15.456 2.727 20.101 1.00 91.38 178 SER A CA 1
ATOM 1397 C C . SER A 1 178 ? -14.195 2.081 19.540 1.00 91.38 178 SER A C 1
ATOM 1399 O O . SER A 1 178 ? -13.094 2.576 19.781 1.00 91.38 178 SER A O 1
ATOM 1401 N N . LYS A 1 179 ? -14.352 1.058 18.695 1.00 89.56 179 LYS A N 1
ATOM 1402 C CA . LYS A 1 179 ? -13.222 0.418 18.007 1.00 89.56 179 LYS A CA 1
ATOM 1403 C C . LYS A 1 179 ? -12.492 1.368 17.069 1.00 89.56 179 LYS A C 1
ATOM 1405 O O . LYS A 1 179 ? -11.266 1.456 17.108 1.00 89.56 179 LYS A O 1
ATOM 1410 N N . ALA A 1 180 ? -13.228 2.154 16.283 1.00 90.69 180 ALA A N 1
ATOM 1411 C CA . ALA A 1 180 ? -12.621 3.175 15.431 1.00 90.69 180 ALA A CA 1
ATOM 1412 C C . ALA A 1 180 ? -11.762 4.164 16.244 1.00 90.69 180 ALA A C 1
ATOM 1414 O O . ALA A 1 180 ? -10.671 4.555 15.817 1.00 90.69 180 ALA A O 1
ATOM 1415 N N . LYS A 1 181 ? -12.224 4.542 17.446 1.00 91.88 181 LYS A N 1
ATOM 1416 C CA . LYS A 1 181 ? -11.480 5.412 18.365 1.00 91.88 181 LYS A CA 1
ATOM 1417 C C . LYS A 1 181 ? -10.210 4.749 18.896 1.00 91.88 181 LYS A C 1
ATOM 1419 O O . LYS A 1 181 ? -9.184 5.423 18.985 1.00 91.88 181 LYS A O 1
ATOM 1424 N N . GLU A 1 182 ? -10.254 3.465 19.231 1.00 90.00 182 GLU A N 1
ATOM 1425 C CA . GLU A 1 182 ? -9.079 2.715 19.689 1.00 90.00 182 GLU A CA 1
ATOM 1426 C C . GLU A 1 182 ? -7.997 2.624 18.610 1.00 90.00 182 GLU A C 1
ATOM 1428 O O . GLU A 1 182 ? -6.832 2.907 18.895 1.00 90.00 182 GLU A O 1
ATOM 1433 N N . ILE A 1 183 ? -8.373 2.325 17.362 1.00 89.44 183 ILE A N 1
ATOM 1434 C CA . ILE A 1 183 ? -7.440 2.329 16.225 1.00 89.44 183 ILE A CA 1
ATOM 1435 C C . ILE A 1 183 ? -6.816 3.722 16.059 1.00 89.44 183 ILE A C 1
ATOM 1437 O O . ILE A 1 183 ? -5.594 3.858 15.963 1.00 89.44 183 ILE A O 1
ATOM 1441 N N . CYS A 1 184 ? -7.639 4.776 16.094 1.00 89.88 184 CYS A N 1
ATOM 1442 C CA . CYS A 1 184 ? -7.163 6.156 15.996 1.00 89.88 184 CYS A CA 1
ATOM 1443 C C . CYS A 1 184 ? -6.156 6.509 17.107 1.00 89.88 184 CYS A C 1
ATOM 1445 O O . CYS A 1 184 ? -5.144 7.153 16.832 1.00 89.88 184 CYS A O 1
ATOM 1447 N N . ASN A 1 185 ? -6.395 6.059 18.344 1.00 88.75 185 ASN A N 1
ATOM 1448 C CA . ASN A 1 185 ? -5.476 6.273 19.465 1.00 88.75 185 ASN A CA 1
ATOM 1449 C C . ASN A 1 185 ? -4.127 5.586 19.238 1.00 88.75 185 ASN A C 1
ATOM 1451 O O . ASN A 1 185 ? -3.091 6.181 19.516 1.00 88.75 185 ASN A O 1
ATOM 1455 N N . LYS A 1 186 ? -4.117 4.356 18.711 1.00 87.25 186 LYS A N 1
ATOM 1456 C CA . LYS A 1 186 ? -2.869 3.627 18.429 1.00 87.25 186 LYS A CA 1
ATOM 1457 C C . LYS A 1 186 ? -2.007 4.345 17.396 1.00 87.25 186 LYS A C 1
ATOM 1459 O O . LYS A 1 186 ? -0.790 4.428 17.562 1.00 87.25 186 LYS A O 1
ATOM 1464 N N . ILE A 1 187 ? -2.637 4.914 16.370 1.00 85.31 187 ILE A N 1
ATOM 1465 C CA . ILE A 1 187 ? -1.949 5.735 15.366 1.00 85.31 187 ILE A CA 1
ATOM 1466 C C . ILE A 1 187 ? -1.378 6.991 16.014 1.00 85.31 187 ILE A C 1
ATOM 1468 O O . ILE A 1 187 ? -0.213 7.314 15.795 1.00 85.31 187 ILE A O 1
ATOM 1472 N N . GLU A 1 188 ? -2.177 7.681 16.831 1.00 87.75 188 GLU A N 1
ATOM 1473 C CA . GLU A 1 188 ? -1.737 8.874 17.556 1.00 87.75 188 GLU A CA 1
ATOM 1474 C C . GLU A 1 188 ? -0.508 8.570 18.424 1.00 87.75 188 GLU A C 1
ATOM 1476 O O . GLU A 1 188 ? 0.503 9.265 18.325 1.00 87.75 188 GLU A O 1
ATOM 1481 N N . THR A 1 189 ? -0.544 7.480 19.198 1.00 86.62 189 THR A N 1
ATOM 1482 C CA . THR A 1 189 ? 0.597 7.010 19.993 1.00 86.62 189 THR A CA 1
ATOM 1483 C C . THR A 1 189 ? 1.817 6.710 19.121 1.00 86.62 189 THR A C 1
ATOM 1485 O O . THR A 1 189 ? 2.915 7.150 19.456 1.00 86.62 189 THR A O 1
ATOM 1488 N N . SER A 1 190 ? 1.647 6.021 17.987 1.00 84.00 190 SER A N 1
ATOM 1489 C CA . SER A 1 190 ? 2.754 5.742 17.058 1.00 84.00 190 SER A CA 1
ATOM 1490 C C . SER A 1 190 ? 3.414 7.024 16.547 1.00 84.00 190 SER A C 1
ATOM 1492 O O . SER A 1 190 ? 4.639 7.133 16.521 1.00 84.00 190 SER A O 1
ATOM 1494 N N . LEU A 1 191 ? 2.612 8.029 16.186 1.00 83.12 191 LEU A N 1
ATOM 1495 C CA . LEU A 1 191 ? 3.111 9.312 15.690 1.00 83.12 191 LEU A CA 1
ATOM 1496 C C . LEU A 1 191 ? 3.827 10.119 16.780 1.00 83.12 191 LEU A C 1
ATOM 1498 O O . LEU A 1 191 ? 4.871 10.710 16.501 1.00 83.12 191 LEU A O 1
ATOM 1502 N N . LEU A 1 192 ? 3.304 10.115 18.011 1.00 86.69 192 LEU A N 1
ATOM 1503 C CA . LEU A 1 192 ? 3.934 10.771 19.161 1.00 86.69 192 LEU A CA 1
ATOM 1504 C C . LEU A 1 192 ? 5.314 10.180 19.465 1.00 86.69 192 LEU A C 1
ATOM 1506 O O . LEU A 1 192 ? 6.269 10.932 19.647 1.00 86.69 192 LEU A O 1
ATOM 1510 N N . LEU A 1 193 ? 5.439 8.849 19.457 1.00 84.75 193 LEU A N 1
ATOM 1511 C CA . LEU A 1 193 ? 6.708 8.164 19.723 1.00 84.75 193 LEU A CA 1
ATOM 1512 C C . LEU A 1 193 ? 7.778 8.440 18.653 1.00 84.75 193 LEU A C 1
ATOM 1514 O O . LEU A 1 193 ? 8.968 8.390 18.950 1.00 84.75 193 LEU A O 1
ATOM 1518 N N . ARG A 1 194 ? 7.374 8.748 17.414 1.00 77.00 194 ARG A N 1
ATOM 1519 C CA . ARG A 1 194 ? 8.291 8.998 16.285 1.00 77.00 194 ARG A CA 1
ATOM 1520 C C . ARG A 1 194 ? 8.768 10.451 16.177 1.00 77.00 194 ARG A C 1
ATOM 1522 O O . ARG A 1 194 ? 9.769 10.707 15.514 1.00 77.00 194 ARG A O 1
ATOM 1529 N N . GLY A 1 195 ? 8.061 11.410 16.776 1.00 72.94 195 GLY A N 1
ATOM 1530 C CA . GLY A 1 195 ? 8.504 12.804 16.937 1.00 72.94 195 GLY A CA 1
ATOM 1531 C C . GLY A 1 195 ? 8.675 13.659 15.665 1.00 72.94 195 GLY A C 1
ATOM 1532 O O . GLY A 1 195 ? 8.948 14.848 15.786 1.00 72.94 195 GLY A O 1
ATOM 1533 N N . ASN A 1 196 ? 8.501 13.119 14.451 1.00 67.56 196 ASN A N 1
ATOM 1534 C CA . ASN A 1 196 ? 8.835 13.804 13.188 1.00 67.56 196 ASN A CA 1
ATOM 1535 C C . ASN A 1 196 ? 7.655 13.976 12.202 1.00 67.56 196 ASN A C 1
ATOM 1537 O O . ASN A 1 196 ? 7.869 14.115 10.995 1.00 67.56 196 ASN A O 1
ATOM 1541 N N . LYS A 1 197 ? 6.403 13.961 12.688 1.00 75.12 197 LYS A N 1
ATOM 1542 C CA . LYS A 1 197 ? 5.175 14.000 11.857 1.00 75.12 197 LYS A CA 1
ATOM 1543 C C . LYS A 1 197 ? 4.085 14.941 12.399 1.00 75.12 197 LYS A C 1
ATOM 1545 O O . LYS A 1 197 ? 2.919 14.562 12.463 1.00 75.12 197 LYS A O 1
ATOM 1550 N N . GLU A 1 198 ? 4.431 16.173 12.777 1.00 82.06 198 GLU A N 1
ATOM 1551 C CA . GLU A 1 198 ? 3.498 17.105 13.445 1.00 82.06 198 GLU A CA 1
ATOM 1552 C C . GLU A 1 198 ? 2.191 17.353 12.661 1.00 82.06 198 GLU A C 1
ATOM 1554 O O . GLU A 1 198 ? 1.103 17.315 13.235 1.00 82.06 198 GLU A O 1
ATOM 1559 N N . SER A 1 199 ? 2.275 17.564 11.342 1.00 82.00 199 SER A N 1
ATOM 1560 C CA . SER A 1 199 ? 1.090 17.784 10.495 1.00 82.00 199 SER A CA 1
ATOM 1561 C C . SER A 1 199 ? 0.139 16.579 10.512 1.00 82.00 199 SER A C 1
ATOM 1563 O O . SER A 1 199 ? -1.056 16.723 10.772 1.00 82.00 199 SER A O 1
ATOM 1565 N N . THR A 1 200 ? 0.679 15.371 10.330 1.00 81.19 200 THR A N 1
ATOM 1566 C CA . THR A 1 200 ? -0.096 14.126 10.412 1.00 81.19 200 THR A CA 1
ATOM 1567 C C . THR A 1 200 ? -0.671 13.909 11.810 1.00 81.19 200 THR A C 1
ATOM 1569 O O . THR A 1 200 ? -1.826 13.511 11.941 1.00 81.19 200 THR A O 1
ATOM 1572 N N . LEU A 1 201 ? 0.095 14.204 12.863 1.00 86.62 201 LEU A N 1
ATOM 1573 C CA . LEU A 1 201 ? -0.383 14.096 14.239 1.00 86.62 201 LEU A CA 1
ATOM 1574 C C . LEU A 1 201 ? -1.614 14.985 14.461 1.00 86.62 201 LEU A C 1
ATOM 1576 O O . LEU A 1 201 ? -2.624 14.506 14.971 1.00 86.62 201 LEU A O 1
ATOM 1580 N N . LYS A 1 202 ? -1.580 16.242 14.001 1.00 88.00 202 LYS A N 1
ATOM 1581 C CA . LYS A 1 202 ? -2.731 17.159 14.074 1.00 88.00 202 LYS A CA 1
ATOM 1582 C C . LYS A 1 202 ? -3.955 16.615 13.333 1.00 88.00 202 LYS A C 1
ATOM 1584 O O . LYS A 1 202 ? -5.073 16.728 13.835 1.00 88.00 202 LYS A O 1
ATOM 1589 N N . GLN A 1 203 ? -3.758 16.006 12.164 1.00 87.62 203 GLN A N 1
ATOM 1590 C CA . GLN A 1 203 ? -4.837 15.371 11.402 1.00 87.62 203 GLN A CA 1
ATOM 1591 C C . GLN A 1 203 ? -5.472 14.204 12.177 1.00 87.62 203 GLN A C 1
ATOM 1593 O O . GLN A 1 203 ? -6.695 14.162 12.332 1.00 87.62 203 GLN A O 1
ATOM 1598 N N . VAL A 1 204 ? -4.653 13.303 12.729 1.00 88.88 204 VAL A N 1
ATOM 1599 C CA . VAL A 1 204 ? -5.119 12.173 13.552 1.00 88.88 204 VAL A CA 1
ATOM 1600 C C . VAL A 1 204 ? -5.833 12.665 14.812 1.00 88.88 204 VAL A C 1
ATOM 1602 O O . VAL A 1 204 ? -6.895 12.153 15.152 1.00 88.88 204 VAL A O 1
ATOM 1605 N N . GLN A 1 205 ? -5.336 13.716 15.460 1.00 91.31 205 GLN A N 1
ATOM 1606 C CA . GLN A 1 205 ? -6.003 14.339 16.606 1.00 91.31 205 GLN A CA 1
ATOM 1607 C C . GLN A 1 205 ? -7.359 14.956 16.241 1.00 91.31 205 GLN A C 1
ATOM 1609 O O . GLN A 1 205 ? -8.305 14.891 17.028 1.00 91.31 205 GLN A O 1
ATOM 1614 N N . GLY A 1 206 ? -7.488 15.528 15.042 1.00 91.31 206 GLY A N 1
ATOM 1615 C CA . GLY A 1 206 ? -8.774 15.974 14.503 1.00 91.31 206 GLY A CA 1
ATOM 1616 C C . GLY A 1 206 ? -9.768 14.819 14.347 1.00 91.31 206 GLY A C 1
ATOM 1617 O O . GLY A 1 206 ? -10.901 14.912 14.822 1.00 91.31 206 GLY A O 1
ATOM 1618 N N . LEU A 1 207 ? -9.328 13.702 13.760 1.00 91.38 207 LEU A N 1
ATOM 1619 C CA . LEU A 1 207 ? -10.133 12.481 13.634 1.00 91.38 207 LEU A CA 1
ATOM 1620 C C . LEU A 1 207 ? -10.539 11.918 15.007 1.00 91.38 207 LEU A C 1
ATOM 1622 O O . LEU A 1 207 ? -11.702 11.588 15.234 1.00 91.38 207 LEU A O 1
ATOM 1626 N N . SER A 1 208 ? -9.594 11.889 15.945 1.00 93.00 208 SER A N 1
ATOM 1627 C CA . SER A 1 208 ? -9.781 11.472 17.337 1.00 93.00 208 SER A CA 1
ATOM 1628 C C . SER A 1 208 ? -10.891 12.283 18.023 1.00 93.00 208 SER A C 1
ATOM 1630 O O . SER A 1 208 ? -11.769 11.708 18.669 1.00 93.00 208 SER A O 1
ATOM 1632 N N . LYS A 1 209 ? -10.925 13.610 17.823 1.00 94.62 209 LYS A N 1
ATOM 1633 C CA . LYS A 1 209 ? -12.001 14.488 18.323 1.00 94.62 209 LYS A CA 1
ATOM 1634 C C . LYS A 1 209 ? -13.358 14.175 17.688 1.00 94.62 209 LYS A C 1
ATOM 1636 O O . LYS A 1 209 ? -14.346 14.092 18.412 1.00 94.62 209 LYS A O 1
ATOM 1641 N N . ALA A 1 210 ? -13.410 13.969 16.371 1.00 93.75 210 ALA A N 1
ATOM 1642 C CA . ALA A 1 210 ? -14.654 13.644 15.669 1.00 93.75 210 ALA A CA 1
ATOM 1643 C C . ALA A 1 210 ? -15.263 12.311 16.146 1.00 93.75 210 ALA A C 1
ATOM 1645 O O . ALA A 1 210 ? -16.468 12.217 16.372 1.00 93.75 210 ALA A O 1
ATOM 1646 N N . LEU A 1 211 ? -14.426 11.292 16.361 1.00 94.50 211 LEU A N 1
ATOM 1647 C CA . LEU A 1 211 ? -14.859 10.002 16.906 1.00 94.50 211 LEU A CA 1
ATOM 1648 C C . LEU A 1 211 ? -15.356 10.132 18.355 1.00 94.50 211 LEU A C 1
ATOM 1650 O O . LEU A 1 211 ? -16.381 9.549 18.702 1.00 94.50 211 LEU A O 1
ATOM 1654 N N . THR A 1 212 ? -14.691 10.943 19.186 1.00 94.50 212 THR A N 1
ATOM 1655 C CA . THR A 1 212 ? -15.168 11.249 20.547 1.00 94.50 212 THR A CA 1
ATOM 1656 C C . THR A 1 212 ? -16.538 11.922 20.536 1.00 94.50 212 THR A C 1
ATOM 1658 O O . THR A 1 212 ? -17.397 11.531 21.320 1.00 94.50 212 THR A O 1
ATOM 1661 N N . ALA A 1 213 ? -16.766 12.899 19.652 1.00 93.69 213 ALA A N 1
ATOM 1662 C CA . ALA A 1 213 ? -18.062 13.569 19.542 1.00 93.69 213 ALA A CA 1
ATOM 1663 C C . ALA A 1 213 ? -19.185 12.563 19.240 1.00 93.69 213 ALA A C 1
ATOM 1665 O O . ALA A 1 213 ? -20.162 12.500 19.976 1.00 93.69 213 ALA A O 1
ATOM 1666 N N . ARG A 1 214 ? -18.978 11.665 18.267 1.00 92.44 214 ARG A N 1
ATOM 1667 C CA . ARG A 1 214 ? -19.945 10.599 17.946 1.00 92.44 214 ARG A CA 1
ATOM 1668 C C . ARG A 1 214 ? -20.212 9.647 19.114 1.00 92.44 214 ARG A C 1
ATOM 1670 O O . ARG A 1 214 ? -21.347 9.213 19.297 1.00 92.44 214 ARG A O 1
ATOM 1677 N N . LEU A 1 215 ? -19.186 9.312 19.902 1.00 93.25 215 LEU A N 1
ATOM 1678 C CA . LEU A 1 215 ? -19.356 8.500 21.113 1.00 93.25 215 LEU A CA 1
ATOM 1679 C C . LEU A 1 215 ? -20.198 9.214 22.175 1.00 93.25 215 LEU A C 1
ATOM 1681 O O . LEU A 1 215 ? -20.955 8.556 22.886 1.00 93.25 215 LEU A O 1
ATOM 1685 N N . LEU A 1 216 ? -20.056 10.534 22.305 1.00 92.62 216 LEU A N 1
ATOM 1686 C CA . LEU A 1 216 ? -20.866 11.338 23.218 1.00 92.62 216 LEU A CA 1
ATOM 1687 C C . LEU A 1 216 ? -22.311 11.436 22.723 1.00 92.62 216 LEU A C 1
ATOM 1689 O O . LEU A 1 216 ? -23.220 11.150 23.496 1.00 92.62 216 LEU A O 1
ATOM 1693 N N . ASP A 1 217 ? -22.524 11.725 21.440 1.00 90.25 217 ASP A N 1
ATOM 1694 C CA . ASP A 1 217 ? -23.862 11.804 20.842 1.00 90.25 217 ASP A CA 1
ATOM 1695 C C . ASP A 1 217 ? -24.636 10.491 21.028 1.00 90.25 217 ASP A C 1
ATOM 1697 O O . ASP A 1 217 ? -25.790 10.491 21.450 1.00 90.25 217 ASP A O 1
ATOM 1701 N N . ALA A 1 218 ? -23.977 9.347 20.815 1.00 87.81 218 ALA A N 1
ATOM 1702 C CA . ALA A 1 218 ? -24.577 8.028 21.019 1.00 87.81 218 ALA A CA 1
ATOM 1703 C C . ALA A 1 218 ? -24.942 7.728 22.486 1.00 87.81 218 ALA A C 1
ATOM 1705 O O . ALA A 1 218 ? -25.814 6.896 22.743 1.00 87.81 218 ALA A O 1
ATOM 1706 N N . LYS A 1 219 ? -24.274 8.369 23.455 1.00 88.38 219 LYS A N 1
ATOM 1707 C CA . LYS A 1 219 ? -24.620 8.274 24.883 1.00 88.38 219 LYS A CA 1
ATOM 1708 C C . LYS A 1 219 ? -25.771 9.201 25.261 1.00 88.38 219 LYS A C 1
ATOM 1710 O O . LYS A 1 219 ? -26.526 8.850 26.154 1.00 88.38 219 LYS A O 1
ATOM 1715 N N . LEU A 1 220 ? -25.874 10.359 24.611 1.00 86.19 220 LEU A N 1
ATOM 1716 C CA . LEU A 1 220 ? -26.911 11.363 24.866 1.00 86.19 220 LEU A CA 1
ATOM 1717 C C . LEU A 1 220 ? -28.244 11.037 24.174 1.00 86.19 220 LEU A C 1
ATOM 1719 O O . LEU A 1 220 ? -29.283 11.519 24.606 1.00 86.19 220 LEU A O 1
ATOM 1723 N N . ALA A 1 221 ? -28.219 10.233 23.109 1.00 77.25 221 ALA A N 1
ATOM 1724 C CA . ALA A 1 221 ? -29.408 9.784 22.381 1.00 77.25 221 ALA A CA 1
ATOM 1725 C C . ALA A 1 221 ? -30.120 8.563 23.009 1.00 77.25 221 ALA A C 1
ATOM 1727 O O . ALA A 1 221 ? -31.088 8.067 22.431 1.00 77.25 221 ALA A O 1
ATOM 1728 N N . LYS A 1 222 ? -29.624 8.053 24.142 1.00 54.38 222 LYS A N 1
ATOM 1729 C CA . LYS A 1 222 ? -30.227 6.968 24.933 1.00 54.38 222 LYS A CA 1
ATOM 1730 C C . LYS A 1 222 ? -30.911 7.532 26.167 1.00 54.38 222 LYS A C 1
ATOM 1732 O O . LYS A 1 222 ? -31.943 6.944 26.551 1.00 54.38 222 LYS A O 1
#

Radius of gyration: 23.5 Å; chains: 1; bounding box: 49×38×100 Å